Protein AF-A0A847ZAZ2-F1 (afdb_monomer)

Sequence (235 aa):
GANQRVRTLQDFYGLFSGELNKAKKGMRNVKREETPTDLVCEKCSSPMVIKWGKNGRFLCCSKYPDCKNTRNFTHDENGKVQHMETPTTEVKCNKCGKNMVVKEGRFGQFLACSGYPECKNTMNATVNENGDVVAQEAPHTDEVCELCGKPMAVKRGRYGQFLGCTGYPDCKNIKKLGKDGKVTQKAQEVLSDEVCDLCGKPMAVKRGRYGQFLGCTGYPECKNIKKIPRKKSDE

Foldseek 3Di:
DVVVVVVVVVVVCVVVVVVVVVCVVPPDPQQPDWAWAPDADPPPRATWTWGQDPVGIWIAGPPPPVDGDIAHWDADPVRHTDGDDFDFDPDADPPPRATWGWDQDPVGIKTAGPPPPVDGDIFRWDQDPVRDTDGDDFDWDPDADPPPRATWGWDADPVGIWTAGPPPPVDGDIFDADPVRDTDDDPPFAWDPDADPPPRATWTWDQDPVGTWTAGPPPPVGGDIGHDDPDPPDD

Structure (mmCIF, N/CA/C/O backbone):
data_AF-A0A847ZAZ2-F1
#
_entry.id   AF-A0A847ZAZ2-F1
#
loop_
_atom_site.group_PDB
_atom_site.id
_atom_site.type_symbol
_atom_site.label_atom_id
_atom_site.label_alt_id
_atom_site.label_comp_id
_atom_site.label_asym_id
_atom_site.label_entity_id
_atom_site.label_seq_id
_atom_site.pdbx_PDB_ins_code
_atom_site.Cartn_x
_atom_site.Cartn_y
_atom_site.Cartn_z
_atom_site.occupancy
_atom_site.B_iso_or_equiv
_atom_site.auth_seq_id
_atom_site.auth_comp_id
_atom_site.auth_asym_id
_atom_site.auth_atom_id
_atom_site.pdbx_PDB_model_num
ATOM 1 N N . GLY A 1 1 ? -21.171 31.461 -25.775 1.00 55.41 1 GLY A N 1
ATOM 2 C CA . GLY A 1 1 ? -21.851 30.790 -26.901 1.00 55.41 1 GLY A CA 1
ATOM 3 C C . GLY A 1 1 ? -21.136 29.500 -27.254 1.00 55.41 1 GLY A C 1
ATOM 4 O O . GLY A 1 1 ? -19.917 29.511 -27.371 1.00 55.41 1 GLY A O 1
ATOM 5 N N . ALA A 1 2 ? -21.866 28.391 -27.397 1.00 63.66 2 ALA A N 1
ATOM 6 C CA . ALA A 1 2 ? -21.294 27.062 -27.654 1.00 63.66 2 ALA A CA 1
ATOM 7 C C . ALA A 1 2 ? -20.522 26.963 -28.991 1.00 63.66 2 ALA A C 1
ATOM 9 O O . ALA A 1 2 ? -19.499 26.286 -29.053 1.00 63.66 2 ALA A O 1
ATOM 10 N N . ASN A 1 3 ? -20.938 27.712 -30.020 1.00 74.50 3 ASN A N 1
ATOM 11 C CA . ASN A 1 3 ? -20.324 27.688 -31.357 1.00 74.50 3 ASN A CA 1
ATOM 12 C C . ASN A 1 3 ? -18.885 28.220 -31.400 1.00 74.50 3 ASN A C 1
ATOM 14 O O . ASN A 1 3 ? -18.063 27.721 -32.164 1.00 74.50 3 ASN A O 1
ATOM 18 N N . GLN A 1 4 ? -18.544 29.188 -30.547 1.00 80.62 4 GLN A N 1
ATOM 19 C CA . GLN A 1 4 ? -17.191 29.748 -30.510 1.00 80.62 4 GLN A CA 1
ATOM 20 C C . GLN A 1 4 ? -16.170 28.730 -29.980 1.00 80.62 4 GLN A C 1
ATOM 22 O O . GLN A 1 4 ? -15.044 28.689 -30.457 1.00 80.62 4 GLN A O 1
ATOM 27 N N . ARG A 1 5 ? -16.584 27.852 -29.055 1.00 85.12 5 ARG A N 1
ATOM 28 C CA . ARG A 1 5 ? -15.743 26.782 -28.495 1.00 85.12 5 ARG A CA 1
ATOM 29 C C . ARG A 1 5 ? -15.456 25.665 -29.502 1.00 85.12 5 ARG A C 1
ATOM 31 O O . ARG A 1 5 ? -14.373 25.094 -29.488 1.00 85.12 5 ARG A O 1
ATOM 38 N N . VAL A 1 6 ? -16.428 25.320 -30.346 1.00 87.62 6 VAL A N 1
ATOM 39 C CA . VAL A 1 6 ? -16.249 24.268 -31.363 1.00 87.62 6 VAL A CA 1
ATOM 40 C C . VAL A 1 6 ? -15.259 24.729 -32.429 1.00 87.62 6 VAL A C 1
ATOM 42 O O . VAL A 1 6 ? -14.357 23.978 -32.795 1.00 87.62 6 VAL A O 1
ATOM 45 N N . ARG A 1 7 ? -15.376 25.992 -32.854 1.00 85.06 7 ARG A N 1
ATOM 46 C CA . ARG A 1 7 ? -14.478 26.596 -33.839 1.00 85.06 7 ARG A CA 1
ATOM 47 C C . ARG A 1 7 ? -13.033 26.668 -33.340 1.00 85.06 7 ARG A C 1
ATOM 49 O O . ARG A 1 7 ? -12.138 26.197 -34.026 1.00 85.06 7 ARG A O 1
ATOM 56 N N . THR A 1 8 ? -12.810 27.145 -32.112 1.00 88.75 8 THR A N 1
ATOM 57 C CA . THR A 1 8 ? -11.453 27.204 -31.539 1.00 88.75 8 THR A CA 1
ATOM 58 C C . THR A 1 8 ? -10.804 25.827 -31.396 1.00 88.75 8 THR A C 1
ATOM 60 O O . THR A 1 8 ? -9.600 25.695 -31.600 1.00 88.75 8 THR A O 1
ATOM 63 N N . LEU A 1 9 ? -11.583 24.785 -31.083 1.00 89.94 9 LEU A N 1
ATOM 64 C CA . LEU A 1 9 ? -11.078 23.412 -31.042 1.00 89.94 9 LEU A CA 1
ATOM 65 C C . LEU A 1 9 ? -10.715 22.886 -32.436 1.00 89.94 9 LEU A C 1
ATOM 67 O O . LEU A 1 9 ? -9.679 22.243 -32.566 1.00 89.94 9 LEU A O 1
ATOM 71 N N . GLN A 1 10 ? -11.522 23.155 -33.467 1.00 88.62 10 GLN A N 1
ATOM 72 C CA . GLN A 1 10 ? -11.203 22.753 -34.844 1.00 88.62 10 GLN A CA 1
ATOM 73 C C . GLN A 1 10 ? -9.927 23.426 -35.355 1.00 88.62 10 GLN A C 1
ATOM 75 O O . GLN A 1 10 ? -9.058 22.735 -35.890 1.00 88.62 10 GLN A O 1
ATOM 80 N N . ASP A 1 11 ? -9.779 24.729 -35.117 1.00 88.56 11 ASP A N 1
ATOM 81 C CA . ASP A 1 11 ? -8.595 25.492 -35.524 1.00 88.56 11 ASP A CA 1
ATOM 82 C C . ASP A 1 11 ? -7.329 24.967 -34.818 1.00 88.56 11 ASP A C 1
ATOM 84 O O . ASP A 1 11 ? -6.300 24.728 -35.456 1.00 88.56 11 ASP A O 1
ATOM 88 N N . PHE A 1 12 ? -7.421 24.683 -33.512 1.00 93.50 12 PHE A N 1
ATOM 89 C CA . PHE A 1 12 ? -6.331 24.072 -32.746 1.00 93.50 12 PHE A CA 1
ATOM 90 C C . PHE A 1 12 ? -5.968 22.673 -33.263 1.00 93.50 12 PHE A C 1
ATOM 92 O O . PHE A 1 12 ? -4.794 22.385 -33.494 1.00 93.50 12 PHE A O 1
ATOM 99 N N . TYR A 1 13 ? -6.957 21.794 -33.466 1.00 92.44 13 TYR A N 1
ATOM 100 C CA . TYR A 1 13 ? -6.712 20.420 -33.915 1.00 92.44 13 TYR A CA 1
ATOM 101 C C . TYR A 1 13 ? -6.167 20.350 -35.345 1.00 92.44 13 TYR A C 1
ATOM 103 O O . TYR A 1 13 ? -5.367 19.458 -35.634 1.00 92.44 13 TYR A O 1
ATOM 111 N N . GLY A 1 14 ? -6.547 21.282 -36.224 1.00 87.44 14 GLY A N 1
ATOM 112 C CA . GLY A 1 14 ? -5.993 21.382 -37.574 1.00 87.44 14 GLY A CA 1
ATOM 113 C C . GLY A 1 14 ? -4.472 21.537 -37.546 1.00 87.44 14 GLY A C 1
ATOM 114 O O . GLY A 1 14 ? -3.756 20.713 -38.119 1.00 87.44 14 GLY A O 1
ATOM 115 N N . LEU A 1 15 ? -3.975 22.520 -36.791 1.00 88.69 15 LEU A N 1
ATOM 116 C CA . LEU A 1 15 ? -2.538 22.769 -36.626 1.00 88.69 15 LEU A CA 1
ATOM 117 C C . LEU A 1 15 ? -1.845 21.642 -35.843 1.00 88.69 15 LEU A C 1
ATOM 119 O O . LEU A 1 15 ? -0.838 21.088 -36.291 1.00 88.69 15 LEU A O 1
ATOM 123 N N . PHE A 1 16 ? -2.432 21.240 -34.715 1.00 92.31 16 PHE A N 1
ATOM 124 C CA . PHE A 1 16 ? -1.870 20.225 -33.826 1.00 92.31 16 PHE A CA 1
ATOM 125 C C . PHE A 1 16 ? -1.739 18.852 -34.498 1.00 92.31 16 PHE A C 1
ATOM 127 O O . PHE A 1 16 ? -0.751 18.152 -34.291 1.00 92.31 16 PHE A O 1
ATOM 134 N N . SER A 1 17 ? -2.697 18.449 -35.340 1.00 90.06 17 SER A N 1
ATOM 135 C CA . SER A 1 17 ? -2.638 17.160 -36.043 1.00 90.06 17 SER A CA 1
ATOM 136 C C . SER A 1 17 ? -1.446 17.071 -37.003 1.00 90.06 17 SER A C 1
ATOM 138 O O . SER A 1 17 ? -0.797 16.023 -37.093 1.00 90.06 17 SER A O 1
ATOM 140 N N . GLY A 1 18 ? -1.111 18.179 -37.672 1.00 88.31 18 GLY A N 1
ATOM 141 C CA . GLY A 1 18 ? 0.058 18.286 -38.539 1.00 88.31 18 GLY A CA 1
ATOM 142 C C . GLY A 1 18 ? 1.362 18.133 -37.758 1.00 88.31 18 GLY A C 1
ATOM 143 O O . GLY A 1 18 ? 2.229 17.346 -38.145 1.00 88.31 18 GLY A O 1
ATOM 144 N N . GLU A 1 19 ? 1.482 18.825 -36.625 1.00 88.44 19 GLU A N 1
ATOM 145 C CA . GLU A 1 19 ? 2.632 18.707 -35.720 1.00 88.44 19 GLU A CA 1
ATOM 146 C C . GLU A 1 19 ? 2.757 17.303 -35.121 1.00 88.44 19 GLU A C 1
ATOM 148 O O . GLU A 1 19 ? 3.846 16.732 -35.105 1.00 88.44 19 GLU A O 1
ATOM 153 N N . LEU A 1 20 ? 1.642 16.692 -34.716 1.00 88.00 20 LEU A N 1
ATOM 154 C CA . LEU A 1 20 ? 1.604 15.339 -34.161 1.00 88.00 20 LEU A CA 1
ATOM 155 C C . LEU A 1 20 ? 2.075 14.301 -35.192 1.00 88.00 20 LEU A C 1
ATOM 157 O O . LEU A 1 20 ? 2.821 13.381 -34.856 1.00 88.00 20 LEU A O 1
ATOM 161 N N . ASN A 1 21 ? 1.708 14.460 -36.464 1.00 86.50 21 ASN A N 1
ATOM 162 C CA . ASN A 1 21 ? 2.179 13.587 -37.541 1.00 86.50 21 ASN A CA 1
ATOM 163 C C . ASN A 1 21 ? 3.677 13.759 -37.830 1.00 86.50 21 ASN A C 1
ATOM 165 O O . ASN A 1 21 ? 4.367 12.763 -38.061 1.00 86.50 21 ASN A O 1
ATOM 169 N N . LYS A 1 22 ? 4.197 14.993 -37.776 1.00 87.19 22 LYS A N 1
ATOM 170 C CA . LYS A 1 22 ? 5.644 15.256 -37.861 1.00 87.19 22 LYS A CA 1
ATOM 171 C C . LYS A 1 22 ? 6.382 14.620 -36.681 1.00 87.19 22 LYS A C 1
ATOM 173 O O . LYS A 1 22 ? 7.364 13.910 -36.886 1.00 87.19 22 LYS A O 1
ATOM 178 N N . ALA A 1 23 ? 5.856 14.784 -35.468 1.00 83.38 23 ALA A N 1
ATOM 179 C CA . ALA A 1 23 ? 6.394 14.192 -34.249 1.00 83.38 23 ALA A CA 1
ATOM 180 C C . ALA A 1 23 ? 6.418 12.656 -34.312 1.00 83.38 23 ALA A C 1
ATOM 182 O O . ALA A 1 23 ? 7.444 12.049 -34.023 1.00 83.38 23 ALA A O 1
ATOM 183 N N . LYS A 1 24 ? 5.336 12.014 -34.776 1.00 80.69 24 LYS A N 1
ATOM 184 C CA . LYS A 1 24 ? 5.265 10.551 -34.956 1.00 80.69 24 LYS A CA 1
ATOM 185 C C . LYS A 1 24 ? 6.351 9.994 -35.880 1.00 80.69 24 LYS A C 1
ATOM 187 O O . LYS A 1 24 ? 6.790 8.871 -35.659 1.00 80.69 24 LYS A O 1
ATOM 192 N N . LYS A 1 25 ? 6.738 10.740 -36.921 1.00 82.12 25 LYS A N 1
ATOM 193 C CA . LYS A 1 25 ? 7.727 10.301 -37.919 1.00 82.12 25 LYS A CA 1
ATOM 194 C C . LYS A 1 25 ? 9.167 10.646 -37.529 1.00 82.12 25 LYS A C 1
ATOM 196 O O . LYS A 1 25 ? 10.058 9.854 -37.804 1.00 82.12 25 LYS A O 1
ATOM 201 N N . GLY A 1 26 ? 9.392 11.816 -36.926 1.00 77.81 26 GLY A N 1
ATOM 202 C CA . GLY A 1 26 ? 10.734 12.355 -36.679 1.00 77.81 26 GLY A CA 1
ATOM 203 C C . GLY A 1 26 ? 11.244 12.244 -35.241 1.00 77.81 26 GLY A C 1
ATOM 204 O O . GLY A 1 26 ? 12.447 12.363 -35.023 1.00 77.81 26 GLY A O 1
ATOM 205 N N . MET A 1 27 ? 10.379 12.030 -34.241 1.00 73.44 27 MET A N 1
ATOM 206 C CA . MET A 1 27 ? 10.844 11.927 -32.855 1.00 73.44 27 MET A CA 1
ATOM 207 C C . MET A 1 27 ? 11.425 10.544 -32.569 1.00 73.44 27 MET A C 1
ATOM 209 O O . MET A 1 27 ? 10.755 9.517 -32.692 1.00 73.44 27 MET A O 1
ATOM 213 N N . ARG A 1 28 ? 12.678 10.540 -32.112 1.00 67.81 28 ARG A N 1
ATOM 214 C CA . ARG A 1 28 ? 13.377 9.362 -31.599 1.00 67.81 28 ARG A CA 1
ATOM 215 C C . ARG A 1 28 ? 12.576 8.752 -30.446 1.00 67.81 28 ARG A C 1
ATOM 217 O O . ARG A 1 28 ? 12.339 9.394 -29.423 1.00 67.81 28 ARG A O 1
ATOM 224 N N . ASN A 1 29 ? 12.131 7.508 -30.608 1.00 68.00 29 ASN A N 1
ATOM 225 C CA . ASN A 1 29 ? 11.309 6.834 -29.609 1.00 68.00 29 ASN A CA 1
ATOM 226 C C . ASN A 1 29 ? 12.193 6.227 -28.512 1.00 68.00 29 ASN A C 1
ATOM 228 O O . ASN A 1 29 ? 12.417 5.021 -28.479 1.00 68.00 29 ASN A O 1
ATOM 232 N N . VAL A 1 30 ? 12.667 7.077 -27.596 1.00 63.81 30 VAL A N 1
ATOM 233 C CA . VAL A 1 30 ? 13.555 6.711 -26.472 1.00 63.81 30 VAL A CA 1
ATOM 234 C C . VAL A 1 30 ? 13.007 5.536 -25.643 1.00 63.81 30 VAL A C 1
ATOM 236 O O . VAL A 1 30 ? 13.768 4.771 -25.063 1.00 63.81 30 VAL A O 1
ATOM 239 N N . LYS A 1 31 ? 11.681 5.325 -25.627 1.00 62.25 31 LYS A N 1
ATOM 240 C CA . LYS A 1 31 ? 11.044 4.200 -24.919 1.00 62.25 31 LYS A CA 1
ATOM 241 C C . LYS A 1 31 ? 11.303 2.829 -25.542 1.00 62.25 31 LYS A C 1
ATOM 243 O O . LYS A 1 31 ? 11.156 1.829 -24.847 1.00 62.25 31 LYS A O 1
ATOM 248 N N . ARG A 1 32 ? 11.627 2.774 -26.836 1.00 65.44 32 ARG A N 1
ATOM 249 C CA . ARG A 1 32 ? 11.922 1.529 -27.562 1.00 65.44 32 ARG A CA 1
ATOM 250 C C . ARG A 1 32 ? 13.420 1.214 -27.579 1.00 65.44 32 ARG A C 1
ATOM 252 O O . ARG A 1 32 ? 13.794 0.126 -27.993 1.00 65.44 32 ARG A O 1
ATOM 259 N N . GLU A 1 33 ? 14.265 2.137 -27.139 1.00 71.50 33 GLU A N 1
ATOM 260 C CA . GLU A 1 33 ? 15.703 1.899 -27.107 1.00 71.50 33 GLU A CA 1
ATOM 261 C C . GLU A 1 33 ? 16.056 0.968 -25.958 1.00 71.50 33 GLU A C 1
ATOM 263 O O . GLU A 1 33 ? 15.687 1.202 -24.805 1.00 71.50 33 GLU A O 1
ATOM 268 N N . GLU A 1 34 ? 16.757 -0.103 -26.309 1.00 75.06 34 GLU A N 1
ATOM 269 C CA . GLU A 1 34 ? 17.260 -1.097 -25.380 1.00 75.06 34 GLU A CA 1
ATOM 270 C C . GLU A 1 34 ? 18.775 -0.939 -25.342 1.00 75.06 34 GLU A C 1
ATOM 272 O O . GLU A 1 34 ? 19.455 -1.180 -26.338 1.00 75.06 34 GLU A O 1
ATOM 277 N N . THR A 1 35 ? 19.311 -0.483 -24.213 1.00 81.50 35 THR A N 1
ATOM 278 C CA . THR A 1 35 ? 20.764 -0.452 -24.022 1.00 81.50 35 THR A CA 1
ATOM 279 C C . THR A 1 35 ? 21.188 -1.810 -23.466 1.00 81.50 35 THR A C 1
ATOM 281 O O . THR A 1 35 ? 20.744 -2.155 -22.364 1.00 81.50 35 THR A O 1
ATOM 284 N N . PRO A 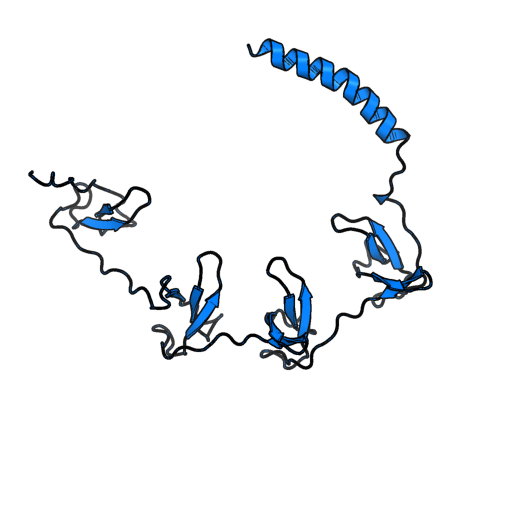1 36 ? 21.979 -2.612 -24.202 1.00 80.06 36 PRO A N 1
ATOM 285 C CA . PRO A 1 36 ? 22.457 -3.890 -23.697 1.00 80.06 36 PRO A CA 1
ATOM 286 C C . PRO A 1 36 ? 23.398 -3.665 -22.514 1.00 80.06 36 PRO A C 1
ATOM 288 O O . PRO A 1 36 ? 24.121 -2.671 -22.463 1.00 80.06 36 PRO A O 1
ATOM 291 N N . THR A 1 37 ? 23.363 -4.583 -21.555 1.00 84.56 37 THR A N 1
ATOM 292 C CA . THR A 1 37 ? 24.261 -4.577 -20.397 1.00 84.56 37 THR A CA 1
ATOM 293 C C . THR A 1 37 ? 24.958 -5.922 -20.280 1.00 84.56 37 THR A C 1
ATOM 295 O O . THR A 1 37 ? 24.442 -6.930 -20.763 1.00 84.56 37 THR A O 1
ATOM 298 N N . ASP A 1 38 ? 26.083 -5.944 -19.573 1.00 82.31 38 ASP A N 1
ATOM 299 C CA . ASP A 1 38 ? 26.850 -7.167 -19.308 1.00 82.31 38 ASP A CA 1
ATOM 300 C C . ASP A 1 38 ? 26.205 -8.055 -18.221 1.00 82.31 38 ASP A C 1
ATOM 302 O O . ASP A 1 38 ? 26.722 -9.119 -17.883 1.00 82.31 38 ASP A O 1
ATOM 306 N N . LEU A 1 39 ? 25.073 -7.629 -17.644 1.00 81.81 39 LEU A N 1
ATOM 307 C CA . LEU A 1 39 ? 24.386 -8.351 -16.576 1.00 81.81 39 LEU A CA 1
ATOM 308 C C . LEU A 1 39 ? 23.557 -9.512 -17.126 1.00 81.81 39 LEU A C 1
ATOM 310 O O . LEU A 1 39 ? 22.783 -9.367 -18.073 1.00 81.81 39 LEU A O 1
ATOM 314 N N . VAL A 1 40 ? 23.661 -10.663 -16.467 1.00 86.44 40 VAL A N 1
ATOM 315 C CA . VAL A 1 40 ? 22.945 -11.890 -16.823 1.00 86.44 40 VAL A CA 1
ATOM 316 C C . VAL A 1 40 ? 21.735 -12.088 -15.905 1.00 86.44 40 VAL A C 1
ATOM 318 O O . VAL A 1 40 ? 21.775 -11.822 -14.707 1.00 86.44 40 VAL A O 1
ATOM 321 N N . CYS A 1 41 ? 20.618 -12.551 -16.465 1.00 84.56 41 CYS A N 1
ATOM 322 C CA . CYS A 1 41 ? 19.379 -12.761 -15.726 1.00 84.56 41 CYS A CA 1
ATOM 323 C C . CYS A 1 41 ? 19.429 -14.027 -14.853 1.00 84.56 41 CYS A C 1
ATOM 325 O O . CYS A 1 41 ? 19.488 -15.129 -15.386 1.00 84.56 41 CYS A O 1
ATOM 327 N N . GLU A 1 42 ? 19.227 -13.904 -13.539 1.00 83.50 42 GLU A N 1
ATOM 328 C CA . GLU A 1 42 ? 19.225 -15.056 -12.609 1.00 83.50 42 GLU A CA 1
ATOM 329 C C . GLU A 1 42 ? 18.190 -16.155 -12.910 1.00 83.50 42 GLU A C 1
ATOM 331 O O . GLU A 1 42 ? 18.360 -17.291 -12.486 1.00 83.50 42 GLU A O 1
ATOM 336 N N . LYS A 1 43 ? 17.098 -15.846 -13.623 1.00 84.44 43 LYS A N 1
ATOM 337 C CA . LYS A 1 43 ? 16.021 -16.824 -13.880 1.00 84.44 43 LYS A CA 1
ATOM 338 C C . LYS A 1 43 ? 16.205 -17.651 -15.150 1.00 84.44 43 LYS A C 1
ATOM 340 O O . LYS A 1 43 ? 15.585 -18.698 -15.277 1.00 84.44 43 LYS A O 1
ATOM 345 N N . CYS A 1 44 ? 16.952 -17.145 -16.128 1.00 86.19 44 CYS A N 1
ATOM 346 C CA . CYS A 1 44 ? 17.017 -17.744 -17.470 1.00 86.19 44 CYS A CA 1
ATOM 347 C C . CYS A 1 44 ? 18.374 -17.576 -18.160 1.00 86.19 44 CYS A C 1
ATOM 349 O O . CYS A 1 44 ? 18.500 -17.897 -19.340 1.00 86.19 44 CYS A O 1
ATOM 351 N N . SER A 1 45 ? 19.351 -17.001 -17.460 1.00 86.00 45 SER A N 1
ATOM 352 C CA . SER A 1 45 ? 20.721 -16.766 -17.921 1.00 86.00 45 SER A CA 1
ATOM 353 C C . SER A 1 45 ? 20.854 -15.952 -19.213 1.00 86.00 45 SER A C 1
ATOM 355 O O . SER A 1 45 ? 21.916 -15.907 -19.821 1.00 86.00 45 SER A O 1
ATOM 357 N N . SER A 1 46 ? 19.785 -15.283 -19.645 1.00 86.06 46 SER A N 1
ATOM 358 C CA . SER A 1 46 ? 19.807 -14.394 -20.809 1.00 86.06 46 SER A CA 1
ATOM 359 C C . SER A 1 46 ? 20.345 -13.011 -20.417 1.00 86.06 46 SER A C 1
ATOM 361 O O . SER A 1 46 ? 20.136 -12.596 -19.270 1.00 86.06 46 SER A O 1
ATOM 363 N N . PRO A 1 47 ? 20.985 -12.267 -21.338 1.00 89.12 47 PRO A N 1
ATOM 364 C CA . PRO A 1 47 ? 21.503 -10.936 -21.044 1.00 89.12 47 PRO A CA 1
ATOM 365 C C . PRO A 1 47 ? 20.367 -9.981 -20.679 1.00 89.12 47 PRO A C 1
ATOM 367 O O . PRO A 1 47 ? 19.228 -10.119 -21.147 1.00 89.12 47 PRO A O 1
ATOM 370 N N . MET A 1 48 ? 20.665 -9.018 -19.819 1.00 89.19 48 MET A N 1
ATOM 371 C CA . MET A 1 48 ? 19.727 -7.993 -19.400 1.00 89.19 48 MET A CA 1
ATOM 372 C C . MET A 1 48 ? 19.951 -6.693 -20.180 1.00 89.19 48 MET A C 1
ATOM 374 O O . MET A 1 48 ? 21.055 -6.371 -20.615 1.00 89.19 48 MET A O 1
ATOM 378 N N . VAL A 1 49 ? 18.868 -5.949 -20.380 1.00 89.62 49 VAL A N 1
ATOM 379 C CA . VAL A 1 49 ? 18.817 -4.714 -21.165 1.00 89.62 49 VAL A CA 1
ATOM 380 C C . VAL A 1 49 ? 18.149 -3.610 -20.351 1.00 89.62 49 VAL A C 1
ATOM 382 O O . VAL A 1 49 ? 17.216 -3.869 -19.587 1.00 89.62 49 VAL A O 1
ATOM 385 N N . ILE A 1 50 ? 18.596 -2.368 -20.514 1.00 87.94 50 ILE A N 1
ATOM 386 C CA . ILE A 1 50 ? 17.972 -1.203 -19.882 1.00 87.94 50 ILE A CA 1
ATOM 387 C C . ILE A 1 50 ? 16.848 -0.686 -20.777 1.00 87.94 50 ILE A C 1
ATOM 389 O O . ILE A 1 50 ? 17.077 -0.369 -21.943 1.00 87.94 50 ILE A O 1
ATOM 393 N N . LYS A 1 51 ? 15.642 -0.563 -20.211 1.00 86.19 51 LYS A N 1
ATOM 394 C CA . LYS A 1 51 ? 14.451 0.002 -20.865 1.00 86.19 51 LYS A CA 1
ATOM 395 C C . LYS A 1 51 ? 13.909 1.195 -20.083 1.00 86.19 51 LYS A C 1
ATOM 397 O O . LYS A 1 51 ? 14.108 1.304 -18.874 1.00 86.19 51 LYS A O 1
ATOM 402 N N . TRP A 1 52 ? 13.172 2.075 -20.758 1.00 82.25 52 TRP A N 1
ATOM 403 C CA . TRP A 1 52 ? 12.499 3.218 -20.133 1.00 82.25 52 TRP A CA 1
ATOM 404 C C . TRP A 1 52 ? 11.044 2.898 -19.771 1.00 82.25 52 TRP A C 1
ATOM 406 O O . TRP A 1 52 ? 10.210 2.634 -20.637 1.00 82.25 52 TRP A O 1
ATOM 416 N N . GLY A 1 53 ? 10.725 2.963 -1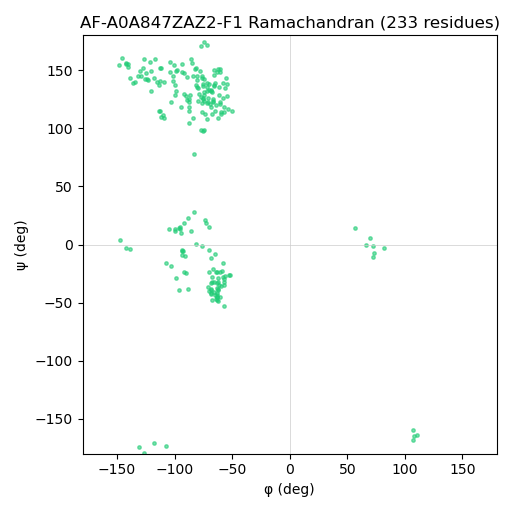8.479 1.00 80.50 53 GLY A N 1
ATOM 417 C CA . GLY A 1 53 ? 9.383 2.785 -17.927 1.00 80.50 53 GLY A CA 1
ATOM 418 C C . GLY A 1 53 ? 8.755 4.087 -17.425 1.00 80.50 53 GLY A C 1
ATOM 419 O O . GLY A 1 53 ? 9.306 5.175 -17.574 1.00 80.50 53 GLY A O 1
ATOM 420 N N . LYS A 1 54 ? 7.582 3.971 -16.785 1.00 79.62 54 LYS A N 1
ATOM 421 C CA . LYS A 1 54 ? 6.896 5.114 -16.145 1.00 79.62 54 LYS A CA 1
ATOM 422 C C . LYS A 1 54 ? 7.705 5.716 -14.992 1.00 79.62 54 LYS A C 1
ATOM 424 O O . LYS A 1 54 ? 7.648 6.920 -14.786 1.00 79.62 54 LYS A O 1
ATOM 429 N N . ASN A 1 55 ? 8.452 4.874 -14.279 1.00 76.94 55 ASN A N 1
ATOM 430 C CA . ASN A 1 55 ? 9.213 5.246 -13.086 1.00 76.94 55 ASN A CA 1
ATOM 431 C C . ASN A 1 55 ? 10.708 5.486 -13.386 1.00 76.94 55 ASN A C 1
ATOM 433 O O . ASN A 1 55 ? 11.505 5.524 -12.459 1.00 76.94 55 ASN A O 1
ATOM 437 N N . GLY A 1 56 ? 11.098 5.612 -14.662 1.00 81.75 56 GLY A N 1
ATOM 438 C CA . GLY A 1 56 ? 12.495 5.786 -15.080 1.00 81.75 56 GLY A CA 1
ATOM 439 C C . GLY A 1 56 ? 13.078 4.572 -15.808 1.00 81.75 56 GLY A C 1
ATOM 440 O O . GLY A 1 56 ? 12.340 3.715 -16.304 1.00 81.75 56 GLY A O 1
ATOM 441 N N . ARG A 1 57 ? 14.410 4.531 -15.921 1.00 84.56 57 ARG A N 1
ATOM 442 C CA . ARG A 1 57 ? 15.145 3.421 -16.545 1.00 84.56 57 ARG A CA 1
ATOM 443 C C . ARG A 1 57 ? 15.185 2.225 -15.595 1.00 84.56 57 ARG A C 1
ATOM 445 O O . ARG A 1 57 ? 15.411 2.400 -14.405 1.00 84.56 57 ARG A O 1
ATOM 452 N N . PHE A 1 58 ? 14.993 1.022 -16.119 1.00 87.50 58 PHE A N 1
ATOM 453 C CA . PHE A 1 58 ? 15.078 -0.215 -15.344 1.00 87.50 58 PHE A CA 1
ATOM 454 C C . PHE A 1 58 ? 15.718 -1.327 -16.170 1.00 87.50 58 PHE A C 1
ATOM 456 O O . PHE A 1 58 ? 15.688 -1.301 -17.401 1.00 87.50 58 PHE A O 1
ATOM 463 N N . LEU A 1 59 ? 16.283 -2.310 -15.479 1.00 88.69 59 LEU A N 1
ATOM 464 C CA . LEU A 1 59 ? 16.918 -3.474 -16.070 1.00 88.69 59 LEU A CA 1
ATOM 465 C C . LEU A 1 59 ? 15.858 -4.560 -16.317 1.00 88.69 59 LEU A C 1
ATOM 467 O O . LEU A 1 59 ? 15.098 -4.919 -15.416 1.00 88.69 59 LEU A O 1
ATOM 471 N N . CYS A 1 60 ? 15.791 -5.098 -17.528 1.00 88.06 60 CYS A N 1
ATOM 472 C CA . CYS A 1 60 ? 14.822 -6.105 -17.954 1.00 88.06 60 CYS A CA 1
ATOM 473 C C . CYS A 1 60 ? 15.536 -7.268 -18.645 1.00 88.06 60 CYS A C 1
ATOM 475 O O . CYS A 1 60 ? 16.571 -7.078 -19.273 1.00 88.06 60 CYS A O 1
ATOM 477 N N . CYS A 1 61 ? 14.999 -8.481 -18.551 1.00 90.19 61 CYS A N 1
ATOM 478 C CA . CYS A 1 61 ? 15.516 -9.593 -19.341 1.00 90.19 61 CYS A CA 1
ATOM 479 C C . CYS A 1 61 ? 15.280 -9.364 -20.848 1.00 90.19 61 CYS A C 1
ATOM 481 O O . CYS A 1 61 ? 14.183 -8.971 -21.247 1.00 90.19 61 CYS A O 1
ATOM 483 N N . SER A 1 62 ? 16.280 -9.664 -21.684 1.00 89.62 62 SER A N 1
ATOM 484 C CA . SER A 1 62 ? 16.151 -9.653 -23.154 1.00 89.62 62 SER A CA 1
ATOM 485 C C . SER A 1 62 ? 15.044 -10.582 -23.666 1.00 89.62 62 SER A C 1
ATOM 487 O O . SER A 1 62 ? 14.361 -10.252 -24.629 1.00 89.62 62 SER A O 1
ATOM 489 N N . LYS A 1 63 ? 14.796 -11.706 -22.981 1.00 87.88 63 LYS A N 1
ATOM 490 C CA . LYS A 1 63 ? 13.782 -12.710 -23.346 1.00 87.88 63 LYS A CA 1
ATOM 491 C C . LYS A 1 63 ? 12.360 -12.365 -22.870 1.00 87.88 63 LYS A C 1
ATOM 493 O O . LYS A 1 63 ? 11.557 -13.246 -22.577 1.00 87.88 63 LYS A O 1
ATOM 498 N N . TYR A 1 64 ? 12.030 -11.088 -22.717 1.00 82.69 64 TYR A N 1
ATOM 499 C CA . TYR A 1 64 ? 10.654 -10.657 -22.449 1.00 82.69 64 TYR A CA 1
ATOM 500 C C . TYR A 1 64 ? 9.802 -10.836 -23.725 1.00 82.69 64 TYR A C 1
ATOM 502 O O . TYR A 1 64 ? 10.245 -10.379 -24.778 1.00 82.69 64 TYR A O 1
ATOM 510 N N . PRO A 1 65 ? 8.594 -11.441 -23.688 1.00 83.69 65 PRO A N 1
ATOM 511 C CA . PRO A 1 65 ? 7.702 -11.633 -22.537 1.00 83.69 65 PRO A CA 1
ATOM 512 C C . PRO A 1 65 ? 7.855 -12.953 -21.758 1.00 83.69 65 PRO A C 1
ATOM 514 O O . PRO A 1 65 ? 7.219 -13.083 -20.707 1.00 83.69 65 PRO A O 1
ATOM 517 N N . ASP A 1 66 ? 8.683 -13.894 -22.222 1.00 87.44 66 ASP A N 1
ATOM 518 C CA . ASP A 1 66 ? 8.850 -15.221 -21.602 1.00 87.44 66 ASP A CA 1
ATOM 519 C C . ASP A 1 66 ? 9.467 -15.123 -20.200 1.00 87.44 66 ASP A C 1
ATOM 521 O O . ASP A 1 66 ? 9.031 -15.787 -19.260 1.00 87.44 66 ASP A O 1
ATOM 525 N N . CYS A 1 67 ? 10.455 -14.238 -20.027 1.00 85.50 67 CYS A N 1
ATOM 526 C CA . CYS A 1 67 ? 11.055 -13.933 -18.733 1.00 85.50 67 CYS A CA 1
ATOM 527 C C . CYS A 1 67 ? 10.668 -12.523 -18.260 1.00 85.50 67 CYS A C 1
ATOM 529 O O . CYS A 1 67 ? 11.155 -11.513 -18.765 1.00 85.50 67 CYS A O 1
ATOM 531 N N . LYS A 1 68 ? 9.819 -12.446 -17.226 1.00 84.88 68 LYS A N 1
ATOM 532 C CA . LYS A 1 68 ? 9.341 -11.183 -16.619 1.00 84.88 68 LYS A CA 1
ATOM 533 C C . LYS A 1 68 ? 10.242 -10.655 -15.494 1.00 84.88 68 LYS A C 1
ATOM 535 O O . LYS A 1 68 ? 9.771 -9.939 -14.615 1.00 84.88 68 LYS A O 1
ATOM 540 N N . ASN A 1 69 ? 11.514 -11.050 -15.464 1.00 85.81 69 ASN A N 1
ATOM 541 C CA . ASN A 1 69 ? 12.441 -10.572 -14.442 1.00 85.81 69 ASN A CA 1
ATOM 542 C C . ASN A 1 69 ? 12.852 -9.119 -14.723 1.00 85.81 69 ASN A C 1
ATOM 544 O O . ASN A 1 69 ? 13.302 -8.800 -15.827 1.00 85.81 69 ASN A O 1
ATOM 548 N N . THR A 1 70 ? 12.719 -8.255 -13.720 1.00 85.81 70 THR A N 1
ATOM 549 C CA . THR A 1 70 ? 13.066 -6.830 -13.799 1.00 85.81 70 THR A CA 1
ATOM 550 C C . THR A 1 70 ? 13.758 -6.388 -12.524 1.00 85.81 70 THR A C 1
ATOM 552 O O . THR A 1 70 ? 13.382 -6.842 -11.442 1.00 85.81 70 THR A O 1
ATOM 555 N N . ARG A 1 71 ? 14.738 -5.494 -12.644 1.00 80.25 71 ARG A N 1
ATOM 556 C CA . ARG A 1 71 ? 15.551 -5.009 -11.525 1.00 80.25 71 ARG A CA 1
ATOM 557 C C . ARG A 1 71 ? 15.836 -3.523 -11.653 1.00 80.25 71 ARG A C 1
ATOM 559 O O . ARG A 1 71 ? 15.837 -2.973 -12.754 1.00 80.25 71 ARG A O 1
ATOM 566 N N . ASN A 1 72 ? 16.095 -2.898 -10.515 1.00 82.31 72 ASN A N 1
ATOM 567 C CA . ASN A 1 72 ? 16.663 -1.558 -10.475 1.00 82.31 72 ASN A CA 1
ATOM 568 C C . ASN A 1 72 ? 18.189 -1.661 -10.582 1.00 82.31 72 ASN A C 1
ATOM 570 O O . ASN A 1 72 ? 18.766 -2.704 -10.271 1.00 82.31 72 ASN A O 1
ATOM 574 N N . PHE A 1 73 ? 18.826 -0.592 -11.043 1.00 81.50 73 PHE A N 1
ATOM 575 C CA . PHE A 1 73 ? 20.273 -0.532 -11.198 1.00 81.50 73 PHE A CA 1
ATOM 576 C C . PHE A 1 73 ? 20.793 0.855 -10.833 1.00 81.50 73 PHE A C 1
ATOM 578 O O . PHE A 1 73 ? 20.065 1.845 -10.935 1.00 81.50 73 PHE A O 1
ATOM 585 N N . THR A 1 74 ? 22.058 0.907 -10.442 1.00 75.19 74 THR A N 1
ATOM 586 C CA . THR A 1 74 ? 22.837 2.132 -10.249 1.00 75.19 74 THR A CA 1
ATOM 587 C C . THR A 1 74 ? 24.006 2.139 -11.236 1.00 75.19 74 THR A C 1
ATOM 589 O O . THR A 1 74 ? 24.352 1.100 -11.803 1.00 75.19 74 THR A O 1
ATOM 592 N N . HIS A 1 75 ? 24.571 3.317 -11.501 1.00 74.81 75 HIS A N 1
ATOM 593 C CA . HIS A 1 75 ? 25.821 3.428 -12.255 1.00 74.81 75 HIS A CA 1
ATOM 594 C C . HIS A 1 75 ? 26.956 3.612 -11.254 1.00 74.81 75 HIS A C 1
ATOM 596 O O . HIS A 1 75 ? 26.835 4.461 -10.370 1.00 74.81 75 HIS A O 1
ATOM 602 N N . ASP A 1 76 ? 28.034 2.851 -11.402 1.00 72.12 76 ASP A N 1
ATOM 603 C CA . ASP A 1 76 ? 29.264 3.107 -10.653 1.00 72.12 76 ASP A CA 1
ATOM 604 C C . ASP A 1 76 ? 30.008 4.326 -11.206 1.00 72.12 76 ASP A C 1
ATOM 606 O O . ASP A 1 76 ? 29.700 4.834 -12.287 1.00 72.12 76 ASP A O 1
ATOM 610 N N . GLU A 1 77 ? 31.082 4.712 -10.518 1.00 67.19 77 GLU A N 1
ATOM 611 C CA . GLU A 1 77 ? 32.050 5.734 -10.941 1.00 67.19 77 GLU A CA 1
ATOM 612 C C . GLU A 1 77 ? 32.614 5.491 -12.356 1.00 67.19 77 GLU A C 1
ATOM 614 O O . GLU A 1 77 ? 32.940 6.435 -13.069 1.00 67.19 77 GLU A O 1
ATOM 619 N N . ASN A 1 78 ? 32.642 4.233 -12.812 1.00 65.62 78 ASN A N 1
ATOM 620 C CA . ASN A 1 78 ? 33.090 3.840 -14.154 1.00 65.62 78 ASN A CA 1
ATOM 621 C C . ASN A 1 78 ? 31.949 3.717 -15.186 1.00 65.62 78 ASN A C 1
ATOM 623 O O . ASN A 1 78 ? 32.146 3.159 -16.265 1.00 65.62 78 ASN A O 1
ATOM 627 N N . GLY A 1 79 ? 30.730 4.158 -14.855 1.00 65.25 79 GLY A N 1
ATOM 628 C CA . GLY A 1 79 ? 29.560 4.086 -15.737 1.00 65.25 79 GLY A CA 1
ATOM 629 C C . GLY A 1 79 ? 29.021 2.671 -15.980 1.00 65.25 79 GLY A C 1
ATOM 630 O O . GLY A 1 79 ? 28.102 2.499 -16.783 1.00 65.25 79 GLY A O 1
ATOM 631 N N . LYS A 1 80 ? 29.562 1.654 -15.295 1.00 67.88 80 LYS A N 1
ATOM 632 C CA . LYS A 1 80 ? 29.057 0.279 -15.352 1.00 67.88 80 LYS A CA 1
ATOM 633 C C . LYS A 1 80 ? 27.788 0.136 -14.522 1.00 67.88 80 LYS A C 1
ATOM 635 O O . LYS A 1 80 ? 27.619 0.761 -13.479 1.00 67.88 80 LYS A O 1
ATOM 640 N N . VAL A 1 81 ? 26.882 -0.684 -15.039 1.00 67.69 81 VAL A N 1
ATOM 641 C CA . VAL A 1 81 ? 25.572 -0.954 -14.456 1.00 67.69 81 VAL A CA 1
ATOM 642 C C . VAL A 1 81 ? 25.744 -2.036 -13.398 1.00 67.69 81 VAL A C 1
ATOM 644 O O . VAL A 1 81 ? 25.970 -3.194 -13.748 1.00 67.69 81 VAL A O 1
ATOM 647 N N . GLN A 1 82 ? 25.622 -1.674 -12.123 1.00 67.00 82 GLN A N 1
ATOM 648 C CA . GLN A 1 82 ? 25.589 -2.639 -11.027 1.00 67.00 82 GLN A CA 1
ATOM 649 C C . GLN A 1 82 ? 24.163 -2.867 -10.534 1.00 67.00 82 GLN A C 1
ATOM 651 O O . GLN A 1 82 ? 23.306 -1.975 -10.525 1.00 67.00 82 GLN A O 1
ATOM 656 N N . HIS A 1 83 ? 23.905 -4.111 -10.138 1.00 62.81 83 HIS A N 1
ATOM 657 C CA . HIS A 1 83 ? 22.685 -4.462 -9.440 1.00 62.81 83 HIS A CA 1
ATOM 658 C C . HIS A 1 83 ? 22.723 -3.843 -8.043 1.00 62.81 83 HIS A C 1
ATOM 660 O O . HIS A 1 83 ? 23.611 -4.153 -7.255 1.00 62.81 83 HIS A O 1
ATOM 666 N N . MET A 1 84 ? 21.743 -2.998 -7.726 1.00 62.94 84 MET A N 1
ATOM 667 C CA . MET A 1 84 ? 21.592 -2.490 -6.368 1.00 62.94 84 MET A CA 1
ATOM 668 C C . MET A 1 84 ? 21.030 -3.620 -5.503 1.00 62.94 84 MET A C 1
ATOM 670 O O . MET A 1 84 ? 19.829 -3.902 -5.532 1.00 62.94 84 MET A O 1
ATOM 674 N N . GLU A 1 85 ? 21.901 -4.308 -4.769 1.00 59.09 85 GLU A N 1
ATOM 675 C CA . GLU A 1 85 ? 21.463 -5.254 -3.754 1.00 59.09 85 GLU A CA 1
ATOM 676 C C . GLU A 1 85 ? 20.745 -4.485 -2.653 1.00 59.09 85 GLU A C 1
ATOM 678 O O . GLU A 1 85 ? 21.305 -3.628 -1.974 1.00 59.09 85 GLU A O 1
ATOM 683 N N . THR A 1 86 ? 19.451 -4.754 -2.513 1.00 63.38 86 THR A N 1
ATOM 684 C CA . THR A 1 86 ? 18.678 -4.220 -1.397 1.00 63.38 86 THR A CA 1
ATOM 685 C C . THR A 1 86 ? 19.296 -4.727 -0.091 1.00 63.38 86 THR A C 1
ATOM 687 O O . THR A 1 86 ? 19.329 -5.948 0.094 1.00 63.38 86 THR A O 1
ATOM 690 N N . PRO A 1 87 ? 19.738 -3.844 0.821 1.00 65.44 87 PRO A N 1
ATOM 691 C CA . PRO A 1 87 ? 20.355 -4.274 2.064 1.00 65.44 87 PRO A CA 1
ATOM 692 C C . PRO A 1 87 ? 19.359 -5.114 2.869 1.00 65.44 87 PRO A C 1
ATOM 694 O O . PRO A 1 87 ? 18.234 -4.689 3.164 1.00 65.44 87 PRO A O 1
ATOM 697 N N . THR A 1 88 ? 19.758 -6.345 3.187 1.00 64.62 88 THR A N 1
ATOM 698 C CA . THR A 1 88 ? 19.057 -7.184 4.158 1.00 64.62 88 THR A CA 1
ATOM 699 C C . THR A 1 88 ? 19.409 -6.695 5.549 1.00 64.62 88 THR A C 1
ATOM 701 O O . THR A 1 88 ? 20.587 -6.601 5.883 1.00 64.62 88 THR A O 1
ATOM 704 N N . THR A 1 89 ? 18.402 -6.405 6.363 1.00 73.81 89 THR A N 1
ATOM 705 C CA . THR A 1 89 ? 18.613 -6.094 7.775 1.00 73.81 89 THR A CA 1
ATOM 706 C C . THR A 1 89 ? 18.649 -7.379 8.595 1.00 73.81 89 THR A C 1
ATOM 708 O O . THR A 1 89 ? 18.117 -8.418 8.195 1.00 73.81 89 THR A O 1
ATOM 711 N N . GLU A 1 90 ? 19.240 -7.302 9.785 1.00 75.69 90 GLU A N 1
ATOM 712 C CA . GLU A 1 90 ? 19.255 -8.399 10.765 1.00 75.69 90 GLU A CA 1
ATOM 713 C C . GLU A 1 90 ? 17.873 -8.661 11.395 1.00 75.69 90 GLU A C 1
ATOM 715 O O . GLU A 1 90 ? 17.681 -9.619 12.147 1.00 75.69 90 GLU A O 1
ATOM 720 N N . VAL A 1 91 ? 16.872 -7.833 11.070 1.00 81.31 91 VAL A N 1
ATOM 721 C CA . VAL A 1 91 ? 15.504 -7.983 11.565 1.00 81.31 91 VAL A CA 1
ATOM 722 C C . VAL A 1 91 ? 14.869 -9.237 10.966 1.00 81.31 91 VAL A C 1
ATOM 724 O O . VAL A 1 91 ? 14.670 -9.348 9.752 1.00 81.31 91 VAL A O 1
ATOM 727 N N . LYS A 1 92 ? 14.493 -10.179 11.833 1.00 85.75 92 LYS A N 1
ATOM 728 C CA . LYS A 1 92 ? 13.816 -11.421 11.445 1.00 85.75 92 LYS A CA 1
ATOM 729 C C . LYS A 1 92 ? 12.313 -11.216 11.295 1.00 85.75 92 LYS A C 1
ATOM 731 O O . LYS A 1 92 ? 11.665 -10.488 12.039 1.00 85.75 92 LYS A O 1
ATOM 736 N N . CYS A 1 93 ? 11.723 -11.914 10.334 1.00 85.06 93 CYS A N 1
ATOM 737 C CA . CYS A 1 93 ? 10.287 -11.885 10.110 1.00 85.06 93 CYS A CA 1
ATOM 738 C C . CYS A 1 93 ? 9.523 -12.696 11.173 1.00 85.06 93 CYS A C 1
ATOM 740 O O . CYS A 1 93 ? 9.677 -13.914 11.233 1.00 85.06 93 CYS A O 1
ATOM 742 N N . ASN A 1 94 ? 8.570 -12.073 11.876 1.00 81.88 94 ASN A N 1
ATOM 743 C CA . ASN A 1 94 ? 7.738 -12.731 12.905 1.00 81.88 94 ASN A CA 1
ATOM 744 C C . ASN A 1 94 ? 6.917 -13.944 12.421 1.00 81.88 94 ASN A C 1
ATOM 746 O O . ASN A 1 94 ? 6.408 -14.694 13.243 1.00 81.88 94 ASN A O 1
ATOM 750 N N . LYS A 1 95 ? 6.739 -14.138 11.105 1.00 83.00 95 LYS A N 1
ATOM 751 C CA . LYS A 1 95 ? 5.959 -15.265 10.556 1.00 83.00 95 LYS A CA 1
ATOM 752 C C . LYS A 1 95 ? 6.794 -16.448 10.076 1.00 83.00 95 LYS A C 1
ATOM 754 O O . LYS A 1 95 ? 6.282 -17.555 10.036 1.00 83.00 95 LYS A O 1
ATOM 759 N N . CYS A 1 96 ? 8.029 -16.215 9.637 1.00 86.19 96 CYS A N 1
ATOM 760 C CA . CYS A 1 96 ? 8.833 -17.253 8.975 1.00 86.19 96 CYS A CA 1
ATOM 761 C C . CYS A 1 96 ? 10.305 -17.274 9.399 1.00 86.19 96 CYS A C 1
ATOM 763 O O . CYS A 1 96 ? 11.056 -18.106 8.909 1.00 86.19 96 CYS A O 1
ATOM 765 N N . GLY A 1 97 ? 10.746 -16.337 10.242 1.00 83.44 97 GLY A N 1
ATOM 766 C CA . GLY A 1 97 ? 12.126 -16.247 10.719 1.00 83.44 97 GLY A CA 1
ATOM 767 C C . GLY A 1 97 ? 13.158 -15.761 9.693 1.00 83.44 97 GLY A C 1
ATOM 768 O O . GLY A 1 97 ? 14.272 -15.443 10.092 1.00 83.44 97 GLY A O 1
ATOM 769 N N . LYS A 1 98 ? 12.811 -15.656 8.399 1.00 86.94 98 LYS A N 1
ATOM 770 C CA . LYS A 1 98 ? 13.706 -15.126 7.352 1.00 86.94 98 LYS A CA 1
ATOM 771 C C . LYS A 1 98 ? 14.005 -13.636 7.579 1.00 86.94 98 LYS A C 1
ATOM 773 O O . LYS A 1 98 ? 13.138 -12.905 8.067 1.00 86.94 98 LYS A O 1
ATOM 778 N N . ASN A 1 99 ? 15.186 -13.183 7.158 1.00 88.25 99 ASN A N 1
ATOM 779 C CA . ASN A 1 99 ? 15.598 -11.777 7.249 1.00 88.25 99 ASN A CA 1
ATOM 780 C C . ASN A 1 99 ? 14.662 -10.859 6.454 1.00 88.25 99 ASN A C 1
ATOM 782 O O . ASN A 1 99 ? 14.050 -11.270 5.458 1.00 88.25 99 ASN A O 1
ATOM 786 N N . MET A 1 100 ? 14.544 -9.615 6.897 1.00 87.44 100 MET A N 1
ATOM 787 C CA . MET A 1 100 ? 13.737 -8.597 6.241 1.00 87.44 100 MET A CA 1
ATOM 788 C C . MET A 1 100 ? 14.607 -7.656 5.402 1.00 87.44 100 MET A C 1
ATOM 790 O O . MET A 1 100 ? 15.805 -7.510 5.606 1.00 87.44 100 MET A O 1
ATOM 794 N N . VAL A 1 101 ? 13.985 -7.059 4.393 1.00 87.75 101 VAL A N 1
ATOM 795 C CA . VAL A 1 101 ? 14.603 -6.174 3.407 1.00 87.75 101 VAL A CA 1
ATOM 796 C C . VAL A 1 101 ? 13.922 -4.820 3.490 1.00 87.75 101 VAL A C 1
ATOM 798 O O . VAL A 1 101 ? 12.689 -4.755 3.466 1.00 87.75 101 VAL A O 1
ATOM 801 N N . VAL A 1 102 ? 14.703 -3.743 3.550 1.00 86.38 102 VAL A N 1
ATOM 802 C CA . VAL A 1 102 ? 14.165 -2.379 3.530 1.00 86.38 102 VAL A CA 1
ATOM 803 C C . VAL A 1 102 ? 13.728 -2.037 2.111 1.00 86.38 102 VAL A C 1
ATOM 805 O O . VAL A 1 102 ? 14.493 -2.152 1.157 1.00 86.38 102 VAL A O 1
ATOM 808 N N . LYS A 1 103 ? 12.470 -1.629 1.961 1.00 83.12 103 LYS A N 1
ATOM 809 C CA . LYS A 1 103 ? 11.908 -1.140 0.703 1.00 83.12 103 LYS A CA 1
ATOM 810 C C . LYS A 1 103 ? 11.302 0.231 0.904 1.00 83.12 103 LYS A C 1
ATOM 812 O O . LYS A 1 103 ? 10.735 0.529 1.950 1.00 83.12 103 LYS A O 1
ATOM 817 N N . GLU A 1 104 ? 11.370 1.043 -0.138 1.00 80.94 104 GLU A N 1
ATOM 818 C CA . GLU A 1 104 ? 10.738 2.354 -0.159 1.00 80.94 104 GLU A CA 1
ATOM 819 C C . GLU A 1 104 ? 9.328 2.254 -0.737 1.00 80.94 104 GLU A C 1
ATOM 821 O O . GLU A 1 104 ? 9.094 1.664 -1.795 1.00 80.94 104 GLU A O 1
ATOM 826 N N . GLY A 1 105 ? 8.360 2.811 -0.014 1.00 79.88 105 GLY A N 1
ATOM 827 C CA . GLY A 1 105 ? 6.977 2.925 -0.450 1.00 79.88 105 GLY A CA 1
ATOM 828 C C . GLY A 1 105 ? 6.474 4.362 -0.362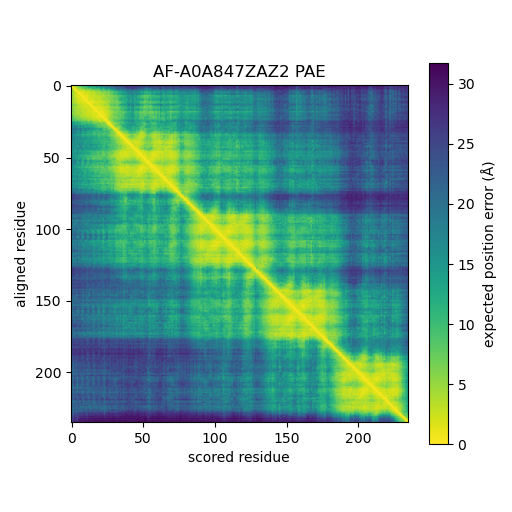 1.00 79.88 105 GLY A C 1
ATOM 829 O O . GLY A 1 105 ? 7.163 5.272 0.086 1.00 79.88 105 GLY A O 1
ATOM 830 N N . ARG A 1 106 ? 5.205 4.567 -0.732 1.00 77.00 106 ARG A N 1
ATOM 831 C CA . ARG A 1 106 ? 4.542 5.884 -0.650 1.00 77.00 106 ARG A CA 1
ATOM 832 C C . ARG A 1 106 ? 4.547 6.483 0.763 1.00 77.00 106 ARG A C 1
ATOM 834 O O . ARG A 1 106 ? 4.478 7.697 0.910 1.00 77.00 106 ARG A O 1
ATOM 841 N N . PHE A 1 107 ? 4.545 5.631 1.784 1.00 74.75 107 PHE A N 1
ATOM 842 C CA . PHE A 1 107 ? 4.440 6.027 3.188 1.00 74.75 107 PHE A CA 1
ATOM 843 C C . PHE A 1 107 ? 5.798 6.049 3.907 1.00 74.75 107 PHE A C 1
ATOM 845 O O . PHE A 1 107 ? 5.819 6.153 5.129 1.00 74.75 107 PHE A O 1
ATOM 852 N N . GLY A 1 108 ? 6.904 5.948 3.163 1.00 79.12 108 GLY A N 1
ATOM 853 C CA . GLY A 1 108 ? 8.260 5.848 3.699 1.00 79.12 108 GLY A CA 1
ATOM 854 C C . GLY A 1 108 ? 8.856 4.449 3.548 1.00 79.12 108 GLY A C 1
ATOM 855 O O . GLY A 1 108 ? 8.326 3.598 2.823 1.00 79.12 108 GLY A O 1
ATOM 856 N N . GLN A 1 109 ? 9.982 4.235 4.223 1.00 83.19 109 GLN A N 1
ATOM 857 C CA . GLN A 1 109 ? 10.680 2.954 4.267 1.00 83.19 109 GLN A CA 1
ATOM 858 C C . GLN A 1 109 ? 9.904 1.934 5.113 1.00 83.19 109 GLN A C 1
ATOM 860 O O . GLN A 1 109 ? 9.346 2.252 6.163 1.00 83.19 109 GLN A O 1
ATOM 865 N N . PHE A 1 110 ? 9.847 0.691 4.643 1.00 86.69 110 PHE A N 1
ATOM 866 C CA . PHE A 1 110 ? 9.209 -0.423 5.335 1.00 86.69 110 PHE A C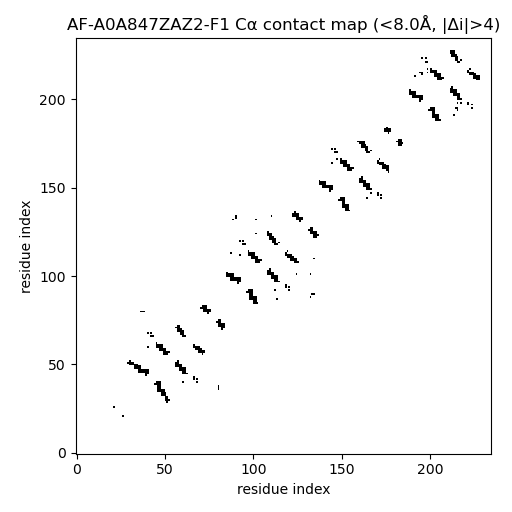A 1
ATOM 867 C C . PHE A 1 110 ? 10.036 -1.697 5.170 1.00 86.69 110 PHE A C 1
ATOM 869 O O . PHE A 1 110 ? 10.744 -1.880 4.182 1.00 86.69 110 PHE A O 1
ATOM 876 N N . LEU A 1 111 ? 9.922 -2.603 6.133 1.00 88.12 111 LEU A N 1
ATOM 877 C CA . LEU A 1 111 ? 10.576 -3.903 6.108 1.00 88.12 111 LEU A CA 1
ATOM 878 C C . LEU A 1 111 ? 9.659 -4.919 5.424 1.00 88.12 111 LEU A C 1
ATOM 880 O O . LEU A 1 111 ? 8.522 -5.138 5.845 1.00 88.12 111 LEU A O 1
ATOM 884 N N . ALA A 1 112 ? 10.149 -5.577 4.380 1.00 87.88 112 ALA A N 1
ATOM 885 C CA . ALA A 1 112 ? 9.471 -6.664 3.681 1.00 87.88 112 ALA A CA 1
ATOM 886 C C . ALA A 1 112 ? 10.222 -7.979 3.893 1.00 87.88 112 ALA A C 1
ATOM 888 O O . ALA A 1 112 ? 11.446 -8.004 3.862 1.00 87.88 112 ALA A O 1
ATOM 889 N N . CYS A 1 113 ? 9.518 -9.093 4.083 1.00 88.94 113 CYS A N 1
ATOM 890 C CA . CYS A 1 113 ? 10.187 -10.390 4.195 1.00 88.94 113 CYS A CA 1
ATOM 891 C C . CYS A 1 113 ? 10.968 -10.747 2.911 1.00 88.94 113 CYS A C 1
ATOM 893 O O . CYS A 1 113 ? 10.431 -10.610 1.808 1.00 88.94 113 CYS A O 1
ATOM 895 N N . SER A 1 114 ? 12.203 -11.250 3.050 1.00 87.31 114 SER A N 1
ATOM 896 C CA . SER A 1 114 ? 13.012 -11.754 1.925 1.00 87.31 114 SER A CA 1
ATOM 897 C C . SER A 1 114 ? 12.373 -12.956 1.222 1.00 87.31 114 SER A C 1
ATOM 899 O O . SER A 1 114 ? 12.521 -13.122 0.017 1.00 87.31 114 SER A O 1
ATOM 901 N N . GLY A 1 115 ? 11.581 -13.752 1.948 1.00 83.50 115 GLY A N 1
ATOM 902 C CA . GLY A 1 115 ? 10.850 -14.910 1.426 1.00 83.50 115 GLY A CA 1
ATOM 903 C C . GLY A 1 115 ? 9.629 -14.580 0.563 1.00 83.50 115 GLY A C 1
ATOM 904 O O . GLY A 1 115 ? 8.729 -15.408 0.460 1.00 83.50 115 GLY A O 1
ATOM 905 N N . TYR A 1 116 ? 9.528 -13.383 -0.012 1.00 81.75 116 TYR A N 1
ATOM 906 C CA . TYR A 1 116 ? 8.476 -13.064 -0.975 1.00 81.75 116 TYR A CA 1
ATOM 907 C C . TYR A 1 116 ? 8.705 -13.868 -2.271 1.00 81.75 116 TYR A C 1
ATOM 909 O O . TYR A 1 116 ? 9.821 -13.845 -2.787 1.00 81.75 116 TYR A O 1
ATOM 917 N N . PRO A 1 117 ? 7.696 -14.549 -2.851 1.00 80.56 117 PRO A N 1
ATOM 918 C CA . PRO A 1 117 ? 6.252 -14.373 -2.655 1.00 80.56 117 PRO A CA 1
ATOM 919 C C . PRO A 1 117 ? 5.589 -15.274 -1.597 1.00 80.56 117 PRO A C 1
ATOM 921 O O . PRO A 1 117 ? 4.401 -15.080 -1.329 1.00 80.56 117 PRO A O 1
ATOM 924 N N . GLU A 1 118 ? 6.315 -16.226 -1.003 1.00 85.19 118 GLU A N 1
ATOM 925 C CA . GLU A 1 118 ? 5.787 -17.188 -0.019 1.00 85.19 118 GLU A CA 1
ATOM 926 C C . GLU A 1 118 ? 5.321 -16.491 1.267 1.00 85.19 118 GLU A C 1
ATOM 928 O O . GLU A 1 118 ? 4.231 -16.751 1.774 1.00 85.19 118 GLU A O 1
ATOM 933 N N . CYS A 1 119 ? 6.115 -15.541 1.770 1.00 84.25 119 CYS A N 1
ATOM 934 C CA . CYS A 1 119 ? 5.787 -14.737 2.942 1.00 84.25 119 CYS A CA 1
ATOM 935 C C . CYS A 1 119 ? 5.546 -13.275 2.547 1.00 84.25 119 CYS A C 1
ATOM 937 O O . CYS A 1 119 ? 6.468 -12.535 2.210 1.00 84.25 119 CYS A O 1
ATOM 939 N N . LYS A 1 120 ? 4.286 -12.829 2.630 1.00 84.44 120 LYS A N 1
ATOM 940 C CA . LYS A 1 120 ? 3.867 -11.442 2.333 1.00 84.44 120 LYS A CA 1
ATOM 941 C C . LYS A 1 120 ? 3.872 -10.527 3.563 1.00 84.44 120 LYS A C 1
ATOM 943 O O . LYS A 1 120 ? 3.188 -9.508 3.573 1.00 84.44 120 LYS A O 1
ATOM 948 N N . ASN A 1 121 ? 4.573 -10.915 4.629 1.00 85.12 121 ASN A N 1
ATOM 949 C CA . ASN A 1 121 ? 4.614 -10.120 5.850 1.00 85.12 121 ASN A CA 1
ATOM 950 C C . ASN A 1 121 ? 5.444 -8.845 5.649 1.00 85.12 121 ASN A C 1
ATOM 952 O O . ASN A 1 121 ? 6.553 -8.901 5.113 1.00 85.12 121 ASN A O 1
ATOM 956 N N . THR A 1 122 ? 4.917 -7.722 6.131 1.00 84.69 122 THR A N 1
ATOM 957 C CA . THR A 1 122 ? 5.568 -6.409 6.093 1.00 84.69 122 THR A CA 1
ATOM 958 C C . THR A 1 122 ? 5.487 -5.747 7.460 1.00 84.69 122 THR A C 1
ATOM 960 O O . THR A 1 122 ? 4.472 -5.883 8.145 1.00 84.69 122 THR A O 1
ATOM 963 N N . MET A 1 123 ? 6.522 -5.004 7.832 1.00 79.81 123 MET A N 1
ATOM 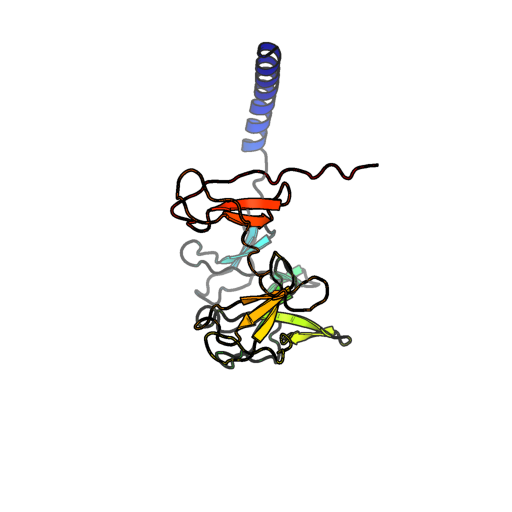964 C CA . MET A 1 123 ? 6.587 -4.225 9.066 1.00 79.81 123 MET A CA 1
ATOM 965 C C . MET A 1 123 ? 6.967 -2.782 8.758 1.00 79.81 123 MET A C 1
ATOM 967 O O . MET A 1 123 ? 7.636 -2.505 7.764 1.00 79.81 123 MET A O 1
ATOM 971 N N . ASN A 1 124 ? 6.528 -1.863 9.610 1.00 81.56 124 ASN A N 1
ATOM 972 C CA . ASN A 1 124 ? 6.932 -0.467 9.505 1.00 81.56 124 ASN A CA 1
ATOM 973 C C . ASN A 1 124 ? 8.371 -0.327 9.999 1.00 81.56 124 ASN A C 1
ATOM 975 O O . ASN A 1 124 ? 8.756 -0.991 10.962 1.00 81.56 124 ASN A O 1
ATOM 979 N N . ALA A 1 125 ? 9.141 0.531 9.342 1.00 82.69 125 ALA A N 1
ATOM 980 C CA . ALA A 1 125 ? 10.528 0.771 9.689 1.00 82.69 125 ALA A CA 1
ATOM 981 C C . ALA A 1 125 ? 10.705 2.213 10.174 1.00 82.69 125 ALA A C 1
ATOM 983 O O . ALA A 1 125 ? 10.097 3.131 9.621 1.00 82.69 125 ALA A O 1
ATOM 984 N N . THR A 1 126 ? 11.523 2.405 11.203 1.00 77.06 126 THR A N 1
ATOM 985 C CA . THR A 1 126 ? 11.955 3.721 11.688 1.00 77.06 126 THR A CA 1
ATOM 986 C C . THR A 1 126 ? 13.472 3.785 11.683 1.00 77.06 126 THR A C 1
ATOM 988 O O . THR A 1 126 ? 14.133 2.792 11.977 1.00 77.06 126 THR A O 1
ATOM 991 N N . VAL A 1 127 ? 14.014 4.949 11.334 1.00 75.44 127 VAL A N 1
ATOM 992 C CA . VAL A 1 127 ? 15.455 5.210 11.369 1.00 75.44 127 VAL A CA 1
ATOM 993 C C . VAL A 1 127 ? 15.804 5.702 12.772 1.00 75.44 127 VAL A C 1
ATOM 995 O O . VAL A 1 127 ? 15.206 6.674 13.236 1.00 75.44 127 VAL A O 1
ATOM 998 N N . ASN A 1 128 ? 16.715 5.013 13.456 1.00 75.44 128 ASN A N 1
ATOM 999 C CA . ASN A 1 128 ? 17.246 5.456 14.745 1.00 75.44 128 ASN A CA 1
ATOM 1000 C C . ASN A 1 128 ? 18.285 6.574 14.560 1.00 75.44 128 ASN A C 1
ATOM 1002 O O . ASN A 1 128 ? 18.736 6.838 13.449 1.00 75.44 128 ASN A O 1
ATOM 1006 N N . GLU A 1 129 ? 18.712 7.201 15.659 1.00 73.31 129 GLU A N 1
ATOM 1007 C CA . GLU A 1 129 ? 19.732 8.268 15.657 1.00 73.31 129 GLU A CA 1
ATOM 1008 C C . GLU A 1 129 ? 21.064 7.832 15.015 1.00 73.31 129 GLU A C 1
ATOM 1010 O O . GLU A 1 129 ? 21.749 8.647 14.405 1.00 73.31 129 GLU A O 1
ATOM 1015 N N . ASN A 1 130 ? 21.377 6.533 15.056 1.00 71.12 130 ASN A N 1
ATOM 1016 C CA . ASN A 1 130 ? 22.569 5.941 14.440 1.00 71.12 130 ASN A CA 1
ATOM 1017 C C . ASN A 1 130 ? 22.423 5.665 12.928 1.00 71.12 130 ASN A C 1
ATOM 1019 O O . ASN A 1 130 ? 23.341 5.137 12.312 1.00 71.12 130 ASN A O 1
ATOM 1023 N N . GLY A 1 131 ? 21.275 5.985 12.320 1.00 68.25 131 GLY A N 1
ATOM 1024 C CA . GLY A 1 131 ? 20.985 5.693 10.911 1.00 68.25 131 GLY A CA 1
ATOM 1025 C C . GLY A 1 131 ? 20.498 4.263 10.639 1.00 68.25 131 GLY A C 1
ATOM 1026 O O . GLY A 1 131 ? 20.125 3.952 9.508 1.00 68.25 131 GLY A O 1
ATOM 1027 N N . ASP A 1 132 ? 20.435 3.407 11.661 1.00 69.56 132 ASP A N 1
ATOM 1028 C CA . ASP A 1 132 ? 19.969 2.027 11.526 1.00 69.56 132 ASP A CA 1
ATOM 1029 C C . ASP A 1 132 ? 18.443 1.940 11.388 1.00 69.56 132 ASP A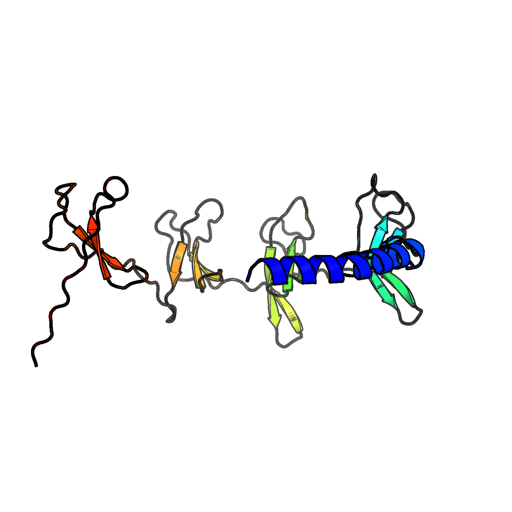 C 1
ATOM 1031 O O . ASP A 1 132 ? 17.683 2.580 12.123 1.00 69.56 132 ASP A O 1
ATOM 1035 N N . VAL A 1 133 ? 17.988 1.103 10.453 1.00 69.38 133 VAL A N 1
ATOM 1036 C CA . VAL A 1 133 ? 16.566 0.863 10.182 1.00 69.38 133 VAL A CA 1
ATOM 1037 C C . VAL A 1 133 ? 16.045 -0.246 11.094 1.00 69.38 133 VAL A C 1
ATOM 1039 O O . VAL A 1 133 ? 16.280 -1.432 10.853 1.00 69.38 133 VAL A O 1
ATOM 1042 N N . VAL A 1 134 ? 15.288 0.134 12.122 1.00 71.94 134 VAL A N 1
ATOM 1043 C CA . VAL A 1 134 ? 14.710 -0.792 13.105 1.00 71.94 134 VAL A CA 1
ATOM 1044 C C . VAL A 1 134 ? 13.215 -0.987 12.851 1.00 71.94 134 VAL A C 1
ATOM 1046 O O . VAL A 1 134 ? 12.521 -0.096 12.352 1.00 71.94 134 VAL A O 1
ATOM 1049 N N . ALA A 1 135 ? 12.702 -2.182 13.159 1.00 68.75 135 ALA A N 1
ATOM 1050 C CA . ALA A 1 135 ? 11.269 -2.442 13.110 1.00 68.75 135 ALA A CA 1
ATOM 1051 C C . ALA A 1 135 ? 10.557 -1.629 14.193 1.00 68.75 135 ALA A C 1
ATOM 1053 O O . ALA A 1 135 ? 10.834 -1.779 15.381 1.00 68.75 135 ALA A O 1
ATOM 1054 N N . GLN A 1 136 ? 9.603 -0.797 13.782 1.00 69.75 136 GLN A N 1
ATOM 1055 C CA . GLN A 1 136 ? 8.749 -0.103 14.731 1.00 69.75 136 GLN A CA 1
ATOM 1056 C C . GLN A 1 136 ? 7.696 -1.085 15.243 1.00 69.75 136 GLN A C 1
ATOM 1058 O O . GLN A 1 136 ? 6.680 -1.332 14.581 1.00 69.75 136 GLN A O 1
ATOM 1063 N N . GLU A 1 137 ? 7.934 -1.648 16.422 1.00 65.50 137 GLU A N 1
ATOM 1064 C CA . GLU A 1 137 ? 6.903 -2.391 17.131 1.00 65.50 137 GLU A CA 1
ATOM 1065 C C . GLU A 1 137 ? 5.800 -1.418 17.549 1.00 65.50 137 GLU A C 1
ATOM 1067 O O . GLU A 1 137 ? 6.037 -0.364 18.143 1.00 65.50 137 GLU A O 1
ATOM 1072 N N . ALA A 1 138 ? 4.566 -1.733 17.157 1.00 66.81 138 ALA A N 1
ATOM 1073 C CA . ALA A 1 138 ? 3.420 -0.956 17.592 1.00 66.81 138 ALA A CA 1
ATOM 1074 C C . ALA A 1 138 ? 3.269 -1.156 19.105 1.00 66.81 138 ALA A C 1
ATOM 1076 O O . ALA A 1 138 ? 3.124 -2.309 19.518 1.00 66.81 138 ALA A O 1
ATOM 1077 N N . PRO A 1 139 ? 3.261 -0.086 19.921 1.00 69.75 139 PRO A N 1
ATOM 1078 C CA . PRO A 1 139 ? 3.110 -0.235 21.357 1.00 69.75 139 PRO A CA 1
ATOM 1079 C C . PRO A 1 139 ? 1.802 -0.972 21.651 1.00 69.75 139 PRO A C 1
ATOM 1081 O O . PRO A 1 139 ? 0.723 -0.610 21.151 1.00 69.75 139 PRO A O 1
ATOM 1084 N N . HIS A 1 140 ? 1.926 -2.053 22.417 1.00 71.81 140 HIS A N 1
ATOM 1085 C CA . HIS A 1 140 ? 0.792 -2.751 22.993 1.00 71.81 140 HIS A CA 1
ATOM 1086 C C . HIS A 1 140 ? 0.185 -1.862 24.071 1.00 71.81 140 HIS A C 1
ATOM 1088 O O . HIS A 1 140 ? 0.901 -1.218 24.833 1.00 71.81 140 HIS A O 1
ATOM 1094 N N . THR A 1 141 ? -1.138 -1.800 24.108 1.00 76.00 141 THR A N 1
ATOM 1095 C CA . THR A 1 141 ? -1.862 -1.137 25.192 1.00 76.00 141 THR A CA 1
ATOM 1096 C C . THR A 1 141 ? -2.445 -2.175 26.125 1.00 76.00 141 THR A C 1
ATOM 1098 O O . THR A 1 141 ? -2.776 -3.274 25.678 1.00 76.00 141 THR A O 1
ATOM 1101 N N . ASP A 1 142 ? -2.708 -1.773 27.363 1.00 76.81 142 ASP A N 1
ATOM 1102 C CA . ASP A 1 142 ? -3.398 -2.601 28.359 1.00 76.81 142 ASP A CA 1
ATOM 1103 C C . ASP A 1 142 ? -4.855 -2.924 27.973 1.00 76.81 142 ASP A C 1
ATOM 1105 O O . ASP A 1 142 ? -5.517 -3.741 28.612 1.00 76.81 142 ASP A O 1
ATOM 1109 N N . GLU A 1 143 ? -5.383 -2.310 26.907 1.00 80.06 143 GLU A N 1
ATOM 1110 C CA . GLU A 1 143 ? -6.713 -2.627 26.405 1.00 80.06 143 GLU A CA 1
ATOM 1111 C C . GLU A 1 143 ? -6.772 -3.999 25.733 1.00 80.06 143 GLU A C 1
ATOM 1113 O O . GLU A 1 143 ? -6.114 -4.284 24.727 1.00 80.06 143 GLU A O 1
ATOM 1118 N N . VAL A 1 144 ? -7.663 -4.831 26.263 1.00 86.50 144 VAL A N 1
ATOM 1119 C CA . VAL A 1 144 ? -7.947 -6.167 25.755 1.00 86.50 144 VAL A CA 1
ATOM 1120 C C . VAL A 1 144 ? -9.061 -6.122 24.704 1.00 86.50 144 VAL A C 1
ATOM 1122 O O . VAL A 1 144 ? -10.017 -5.344 24.776 1.00 86.50 144 VAL A O 1
ATOM 1125 N N . CYS A 1 145 ? -8.940 -6.972 23.686 1.00 85.88 145 CYS A N 1
ATOM 1126 C CA . CYS A 1 145 ? -9.948 -7.122 22.652 1.00 85.88 145 CYS A CA 1
ATOM 1127 C C . CYS A 1 145 ? -11.201 -7.837 23.180 1.00 85.88 145 CYS A C 1
ATOM 1129 O O . CYS A 1 145 ? -11.140 -9.009 23.541 1.00 85.88 145 CYS A O 1
ATOM 1131 N N . GLU A 1 146 ? -12.358 -7.182 23.082 1.00 86.12 146 GLU A N 1
ATOM 1132 C CA . GLU A 1 146 ? -13.660 -7.707 23.539 1.00 86.12 146 GLU A CA 1
ATOM 1133 C C . GLU A 1 146 ? -14.106 -9.008 22.847 1.00 86.12 146 GLU A C 1
ATOM 1135 O O . GLU A 1 146 ? -14.896 -9.754 23.408 1.00 86.12 146 GLU A O 1
ATOM 1140 N N . LEU A 1 147 ? -13.604 -9.302 21.640 1.00 85.25 147 LEU A N 1
ATOM 1141 C CA . LEU A 1 147 ? -14.015 -10.493 20.883 1.00 85.25 147 LEU A CA 1
ATOM 1142 C C . LEU A 1 147 ? -13.136 -11.722 21.128 1.00 85.25 147 LEU A C 1
ATOM 1144 O O . LEU A 1 147 ? -13.568 -12.833 20.851 1.00 85.25 147 LEU A O 1
ATOM 1148 N N . CYS A 1 148 ? -11.884 -11.546 21.557 1.00 88.00 148 CYS A N 1
ATOM 1149 C CA . CYS A 1 148 ? -10.928 -12.660 21.605 1.00 88.00 148 CYS A CA 1
ATOM 1150 C C . CYS A 1 148 ? -9.982 -12.652 22.808 1.00 88.00 148 CYS A C 1
ATOM 1152 O O . CYS A 1 148 ? -9.145 -13.542 22.908 1.00 88.00 148 CYS A O 1
ATOM 1154 N N . GLY A 1 149 ? -10.039 -11.643 23.680 1.00 84.19 149 GLY A N 1
ATOM 1155 C CA . GLY A 1 149 ? -9.187 -11.575 24.869 1.00 84.19 149 GLY A CA 1
ATOM 1156 C C . GLY A 1 149 ? -7.707 -11.265 24.602 1.00 84.19 149 GLY A C 1
ATOM 1157 O O . GLY A 1 149 ? -6.933 -11.152 25.544 1.00 84.19 149 GLY A O 1
ATOM 1158 N N . LYS A 1 150 ? -7.282 -11.105 23.341 1.00 87.06 150 LYS A N 1
ATOM 1159 C CA . LYS A 1 150 ? -5.898 -10.730 23.002 1.00 87.06 150 LYS A CA 1
ATOM 1160 C C . LYS A 1 150 ? -5.665 -9.225 23.209 1.00 87.06 150 LYS A C 1
ATOM 1162 O O . LYS A 1 150 ? -6.596 -8.446 22.974 1.00 87.06 150 LYS A O 1
ATOM 1167 N N . PRO A 1 151 ? -4.442 -8.788 23.565 1.00 87.62 151 PRO A N 1
ATOM 1168 C CA . PRO A 1 151 ? -4.127 -7.369 23.723 1.00 87.62 151 PRO A CA 1
ATOM 1169 C C . PRO A 1 151 ? -4.300 -6.612 22.402 1.00 87.62 151 PRO A C 1
ATOM 1171 O O . PRO A 1 151 ? -4.152 -7.177 21.308 1.00 87.62 151 PRO A O 1
ATOM 1174 N N . MET A 1 152 ? -4.629 -5.327 22.488 1.00 87.94 152 MET A N 1
ATOM 1175 C CA . MET A 1 152 ? -4.740 -4.436 21.336 1.00 87.94 152 MET A CA 1
ATOM 1176 C C . MET A 1 152 ? -3.456 -3.611 21.159 1.00 87.94 152 MET A C 1
ATOM 1178 O O . MET A 1 152 ? -2.730 -3.342 22.110 1.00 87.94 152 MET A O 1
ATOM 1182 N N . ALA A 1 153 ? -3.142 -3.248 19.914 1.00 86.88 153 ALA A N 1
ATOM 1183 C CA . ALA A 1 153 ? -1.948 -2.479 19.557 1.00 86.88 153 ALA A CA 1
ATOM 1184 C C . ALA A 1 153 ? -2.325 -1.224 18.765 1.00 86.88 153 ALA A C 1
ATOM 1186 O O . ALA A 1 153 ? -3.231 -1.270 17.921 1.00 86.88 153 ALA A O 1
ATOM 1187 N N . VAL A 1 154 ? -1.626 -0.111 19.007 1.00 86.88 154 VAL A N 1
ATOM 1188 C CA . VAL A 1 154 ? -1.895 1.161 18.318 1.00 86.88 154 VAL A CA 1
ATOM 1189 C C . VAL A 1 154 ? -1.334 1.112 16.900 1.00 86.88 154 VAL A C 1
ATOM 1191 O O . VAL A 1 154 ? -0.127 1.076 16.678 1.00 86.88 154 VAL A O 1
ATOM 1194 N N . LYS A 1 155 ? -2.221 1.141 15.910 1.00 83.00 155 LYS A N 1
ATOM 1195 C CA . LYS A 1 155 ? -1.888 1.145 14.484 1.00 83.00 155 LYS A CA 1
ATOM 1196 C C . LYS A 1 155 ? -2.258 2.482 13.856 1.00 83.00 155 LYS A C 1
ATOM 1198 O O . LYS A 1 155 ? -3.183 3.166 14.288 1.00 83.00 155 LYS A O 1
ATOM 1203 N N . ARG A 1 156 ? -1.538 2.860 12.799 1.00 80.38 156 ARG A N 1
ATOM 1204 C CA . ARG A 1 156 ? -1.809 4.067 12.004 1.00 80.38 156 ARG A CA 1
ATOM 1205 C C . ARG A 1 156 ? -2.575 3.691 10.740 1.00 80.38 156 ARG A C 1
ATOM 1207 O O . ARG A 1 156 ? -2.169 2.792 10.011 1.00 80.38 156 ARG A O 1
ATOM 1214 N N . GLY A 1 157 ? -3.687 4.374 10.484 1.00 80.06 157 GLY A N 1
ATOM 1215 C CA . GLY A 1 157 ? -4.490 4.213 9.273 1.00 80.06 157 GLY A CA 1
ATOM 1216 C C . GLY A 1 157 ? -4.818 5.551 8.613 1.00 80.06 157 GLY A C 1
ATOM 1217 O O . GLY A 1 157 ? -4.381 6.612 9.051 1.00 80.06 157 GLY A O 1
ATOM 1218 N N . ARG A 1 158 ? -5.652 5.514 7.565 1.00 77.56 158 ARG A N 1
ATOM 1219 C CA . ARG A 1 158 ? -6.051 6.717 6.805 1.00 77.56 158 ARG A CA 1
ATOM 1220 C C . ARG A 1 158 ? -6.844 7.752 7.614 1.00 77.56 158 ARG A C 1
ATOM 1222 O O . ARG A 1 158 ? -6.910 8.905 7.215 1.00 77.56 158 ARG A O 1
ATOM 1229 N N . TYR A 1 159 ? -7.496 7.317 8.692 1.00 78.50 159 TYR A N 1
ATOM 1230 C CA . TYR A 1 159 ? -8.356 8.147 9.543 1.00 78.50 159 TYR A CA 1
ATOM 1231 C C . TYR A 1 159 ? -7.688 8.499 10.881 1.00 78.50 159 TYR A C 1
ATOM 1233 O O . TYR A 1 159 ? -8.370 8.954 11.792 1.00 78.50 159 TYR A O 1
ATOM 1241 N N . GLY A 1 160 ? -6.375 8.273 11.006 1.00 81.44 160 GLY A N 1
ATOM 1242 C CA . GLY A 1 160 ? -5.620 8.483 12.239 1.00 81.44 160 GLY A CA 1
ATOM 1243 C C . GLY A 1 160 ? -5.200 7.180 12.917 1.00 81.44 160 GLY A C 1
ATOM 1244 O O . GLY A 1 160 ? -5.189 6.108 12.301 1.00 81.44 160 GLY A O 1
ATOM 1245 N N . GLN A 1 161 ? -4.804 7.298 14.183 1.00 85.19 161 GLN A N 1
ATOM 1246 C CA . GLN A 1 161 ? -4.415 6.166 15.020 1.00 85.19 161 GLN A CA 1
ATOM 1247 C C . GLN A 1 161 ? -5.655 5.399 15.497 1.00 85.19 161 GLN A C 1
ATOM 1249 O O . GLN A 1 161 ? -6.714 5.981 15.729 1.00 85.19 161 GLN A O 1
ATOM 1254 N N . PHE A 1 162 ? -5.542 4.081 15.611 1.00 88.38 162 PHE A N 1
ATOM 1255 C CA . PHE A 1 162 ? -6.602 3.208 16.104 1.00 88.38 162 PHE A CA 1
ATOM 1256 C C . PHE A 1 162 ? -5.999 2.010 16.832 1.00 88.38 162 PHE A C 1
ATOM 1258 O O . PHE A 1 162 ? -4.880 1.599 16.540 1.00 88.38 162 PHE A O 1
ATOM 1265 N N . LEU A 1 163 ? -6.753 1.420 17.751 1.00 88.75 163 LEU A N 1
ATOM 1266 C CA . LEU A 1 163 ? -6.378 0.179 18.410 1.00 88.75 163 LEU A CA 1
ATOM 1267 C C . LEU A 1 163 ? -6.863 -0.985 17.563 1.00 88.75 163 LEU A C 1
ATOM 1269 O O . LEU A 1 163 ? -8.059 -1.136 17.323 1.00 88.75 163 LEU A O 1
ATOM 1273 N N . GLY A 1 164 ? -5.934 -1.801 17.081 1.00 88.50 164 GLY A N 1
ATOM 1274 C CA . GLY A 1 164 ? -6.231 -3.026 16.349 1.00 88.50 164 GLY A CA 1
ATOM 1275 C C . GLY A 1 164 ? -5.888 -4.248 17.185 1.00 88.50 164 GLY A C 1
ATOM 1276 O O . GLY A 1 164 ? -4.849 -4.273 17.841 1.00 88.50 164 GLY A O 1
ATOM 1277 N N . CYS A 1 165 ? -6.725 -5.283 17.134 1.00 88.75 165 CYS A N 1
ATOM 1278 C CA . CYS A 1 165 ? -6.400 -6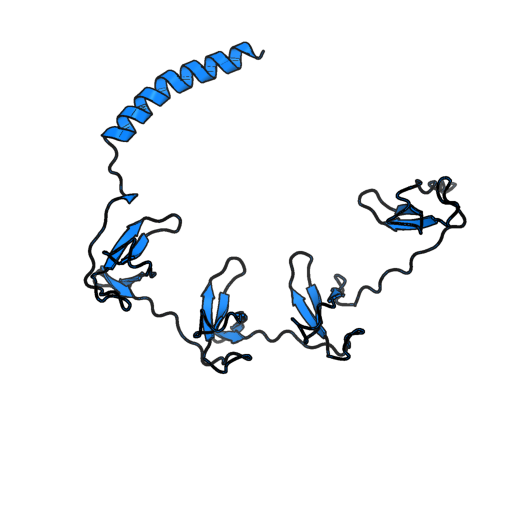.550 17.780 1.00 88.75 165 CYS A CA 1
ATOM 1279 C C . CYS A 1 165 ? -5.070 -7.132 17.247 1.00 88.75 165 CYS A C 1
ATOM 1281 O O . CYS A 1 165 ? -4.797 -7.095 16.040 1.00 88.75 165 CYS A O 1
ATOM 1283 N N . THR A 1 166 ? -4.240 -7.675 18.145 1.00 85.94 166 THR A N 1
ATOM 1284 C CA . THR A 1 166 ? -3.007 -8.406 17.792 1.00 85.94 166 THR A CA 1
ATOM 1285 C C . THR A 1 166 ? -3.295 -9.727 17.081 1.00 85.94 166 THR A C 1
ATOM 1287 O O . THR A 1 166 ? -2.518 -10.141 16.229 1.00 85.94 166 THR A O 1
ATOM 1290 N N . GLY A 1 167 ? -4.453 -10.342 17.338 1.00 81.56 167 GLY A N 1
ATOM 1291 C CA . GLY A 1 167 ? -4.911 -11.577 16.696 1.00 81.56 167 GLY A CA 1
ATOM 1292 C C . GLY A 1 167 ? -5.364 -11.440 15.240 1.00 81.56 167 GLY A C 1
ATOM 1293 O O . GLY A 1 167 ? -6.102 -12.294 14.767 1.00 81.56 167 GLY A O 1
ATOM 1294 N N . TYR A 1 168 ? -4.989 -10.376 14.534 1.00 79.69 168 TYR A N 1
ATOM 1295 C CA . TYR A 1 168 ? -5.258 -10.239 13.102 1.00 79.69 168 TYR A CA 1
ATOM 1296 C C . TYR A 1 168 ? -4.388 -11.237 12.310 1.00 79.69 168 TYR A C 1
ATOM 1298 O O . TYR A 1 168 ? -3.177 -11.277 12.542 1.00 79.69 168 TYR A O 1
ATOM 1306 N N . PRO A 1 169 ? -4.930 -11.999 11.341 1.00 79.88 169 PRO A N 1
ATOM 1307 C CA . PRO A 1 169 ? -6.182 -11.777 10.606 1.00 79.88 169 PRO A CA 1
ATOM 1308 C C . PRO A 1 169 ? -7.447 -12.406 11.207 1.00 79.88 169 PRO A C 1
ATOM 1310 O O . PRO A 1 169 ? -8.539 -12.073 10.739 1.00 79.88 169 PRO A O 1
ATOM 1313 N N . ASP A 1 170 ? -7.313 -13.261 12.220 1.00 84.75 170 ASP A N 1
ATOM 1314 C CA . ASP A 1 170 ? -8.417 -14.049 12.788 1.00 84.75 170 ASP A CA 1
ATOM 1315 C C . ASP A 1 170 ? -9.432 -13.163 13.522 1.00 84.75 170 ASP A C 1
ATOM 1317 O O . ASP A 1 170 ? -10.641 -13.332 13.384 1.00 84.75 170 ASP A O 1
ATOM 1321 N N . CYS A 1 171 ? -8.949 -12.146 14.242 1.00 85.12 171 CYS A N 1
ATOM 1322 C CA . CYS A 1 171 ? -9.776 -11.127 14.877 1.00 85.12 171 CYS A CA 1
ATOM 1323 C C . CYS A 1 171 ? -9.566 -9.758 14.214 1.00 85.12 171 CYS A C 1
ATOM 1325 O O . CYS A 1 171 ? -8.495 -9.153 14.297 1.00 85.12 171 CYS A O 1
ATOM 1327 N N . LYS A 1 172 ? -10.621 -9.241 13.570 1.00 86.69 172 LYS A N 1
ATOM 1328 C CA . LYS A 1 172 ? -10.630 -7.942 12.865 1.00 86.69 172 LYS A CA 1
ATOM 1329 C C . LYS A 1 172 ? -11.175 -6.789 13.715 1.00 86.69 172 LYS A C 1
ATOM 1331 O O . LYS A 1 172 ? -11.505 -5.737 13.170 1.00 86.69 172 LYS A O 1
ATOM 1336 N N . ASN A 1 173 ? -11.291 -6.979 15.030 1.00 87.81 173 ASN A N 1
ATOM 1337 C CA . ASN A 1 173 ? -11.817 -5.950 15.919 1.00 87.81 173 ASN A CA 1
ATOM 1338 C C . ASN A 1 173 ? -10.890 -4.727 15.974 1.00 87.81 173 ASN A C 1
ATOM 1340 O O . ASN A 1 173 ? -9.666 -4.866 16.097 1.00 87.81 173 ASN A O 1
ATOM 1344 N N . ILE A 1 174 ? -11.494 -3.539 15.921 1.00 87.38 174 ILE A N 1
ATOM 1345 C CA . ILE A 1 174 ? -10.802 -2.254 15.987 1.00 87.38 174 ILE A CA 1
ATOM 1346 C C . ILE A 1 174 ? -11.540 -1.291 16.922 1.00 87.38 174 ILE A C 1
ATOM 1348 O O . ILE A 1 174 ? -12.764 -1.184 16.878 1.00 87.38 174 ILE A O 1
ATOM 1352 N N . LYS A 1 175 ? -10.786 -0.538 17.723 1.00 85.81 175 LYS A N 1
ATOM 1353 C CA . LYS A 1 175 ? -11.281 0.566 18.552 1.00 85.81 175 LYS A CA 1
ATOM 1354 C C . LYS A 1 175 ? -10.702 1.883 18.041 1.00 85.81 175 LYS A C 1
ATOM 1356 O O . LYS A 1 175 ? -9.533 1.958 17.663 1.00 85.81 175 LYS A O 1
ATOM 1361 N N . LYS A 1 176 ? -11.529 2.928 17.974 1.00 83.44 176 LYS A N 1
ATOM 1362 C CA . LYS A 1 176 ? -11.100 4.253 17.499 1.00 83.44 176 LYS A CA 1
ATOM 1363 C C . LYS A 1 176 ? -10.405 5.012 18.628 1.00 83.44 176 LYS A C 1
ATOM 1365 O O . LYS A 1 176 ? -10.905 5.014 19.751 1.00 83.44 176 LYS A O 1
ATOM 1370 N N . LEU A 1 177 ? -9.293 5.676 18.314 1.00 80.50 177 LEU A N 1
ATOM 1371 C CA . LEU A 1 177 ? -8.634 6.598 19.237 1.00 80.50 177 LEU A CA 1
ATOM 1372 C C . LEU A 1 177 ? -9.028 8.028 18.884 1.00 80.50 177 LEU A C 1
ATOM 1374 O O . LEU A 1 177 ? -9.091 8.395 17.708 1.00 80.50 177 LEU A O 1
ATOM 1378 N N . GLY A 1 178 ? -9.306 8.825 19.915 1.00 73.56 178 GLY A N 1
ATOM 1379 C CA . GLY A 1 178 ? -9.457 10.268 19.780 1.00 73.56 178 GLY A CA 1
ATOM 1380 C C . GLY A 1 178 ? -8.106 10.940 19.523 1.00 73.56 178 GLY A C 1
ATOM 1381 O O . GLY A 1 178 ? -7.054 10.312 19.639 1.00 73.56 178 GLY A O 1
ATOM 1382 N N . LYS A 1 179 ? -8.123 12.242 19.205 1.00 68.00 179 LYS A N 1
ATOM 1383 C CA . LYS A 1 179 ? -6.889 13.043 19.074 1.00 68.00 179 LYS A CA 1
ATOM 1384 C C . LYS A 1 179 ? -6.049 13.045 20.356 1.00 68.00 179 LYS A C 1
ATOM 1386 O O . LYS A 1 179 ? -4.832 13.123 20.265 1.00 68.00 179 LYS A O 1
ATOM 1391 N N . ASP A 1 180 ? -6.694 12.873 21.506 1.00 66.69 180 ASP A N 1
ATOM 1392 C CA . ASP A 1 180 ? -6.062 12.885 22.829 1.00 66.69 180 ASP A CA 1
ATOM 1393 C C . ASP A 1 180 ? -5.498 11.511 23.242 1.00 66.69 180 ASP A C 1
ATOM 1395 O O . ASP A 1 180 ? -5.215 11.278 24.413 1.00 66.69 180 ASP A O 1
ATOM 1399 N N . GLY A 1 181 ? -5.416 10.547 22.314 1.00 64.25 181 GLY A N 1
ATOM 1400 C CA . GLY A 1 181 ? -4.903 9.197 22.580 1.00 64.25 181 GLY A CA 1
ATOM 1401 C C . GLY A 1 181 ? -5.837 8.294 23.397 1.00 64.25 181 GLY A C 1
ATOM 1402 O O . GLY A 1 181 ? -5.584 7.099 23.507 1.00 64.25 181 GLY A O 1
ATOM 1403 N N . LYS A 1 182 ? -6.948 8.823 23.923 1.00 66.69 182 LYS A N 1
ATOM 1404 C CA . LYS A 1 182 ? -7.962 8.042 24.644 1.00 66.69 182 LYS A CA 1
ATOM 1405 C C . LYS A 1 182 ? -8.901 7.318 23.685 1.00 66.69 182 LYS A C 1
ATOM 1407 O O . LYS A 1 182 ? -9.274 7.844 22.628 1.00 66.69 182 LYS A O 1
ATOM 1412 N N . VAL A 1 183 ? -9.325 6.119 24.074 1.00 64.56 183 VAL A N 1
ATOM 1413 C CA . VAL A 1 183 ? -10.327 5.361 23.328 1.00 64.56 183 VAL A CA 1
ATOM 1414 C C . VAL A 1 183 ? -11.637 6.119 23.334 1.00 64.56 183 VAL A C 1
ATOM 1416 O O . VAL A 1 183 ? -12.211 6.428 24.377 1.00 64.56 183 VAL A O 1
ATOM 1419 N N . THR A 1 184 ? -12.106 6.448 22.134 1.00 63.12 184 THR A N 1
ATOM 1420 C CA . THR A 1 184 ? -13.417 7.060 21.980 1.00 63.12 184 THR A CA 1
ATOM 1421 C C . THR A 1 184 ? -14.428 5.944 22.173 1.00 63.12 184 THR A C 1
ATOM 1423 O O . THR A 1 184 ? -14.685 5.163 21.252 1.00 63.12 184 THR A O 1
ATOM 1426 N N . GLN A 1 185 ? -14.973 5.829 23.383 1.00 60.31 185 GLN A N 1
ATOM 1427 C CA . GLN A 1 185 ? -16.126 4.970 23.607 1.00 60.31 185 GLN A CA 1
ATOM 1428 C C . GLN A 1 185 ? -17.220 5.399 22.623 1.00 60.31 185 GLN A C 1
ATOM 1430 O O . GLN A 1 185 ? -17.395 6.594 22.356 1.00 60.31 185 GLN A O 1
ATOM 1435 N N . LYS A 1 186 ? -17.909 4.425 22.013 1.00 57.97 186 LYS A N 1
ATOM 1436 C CA . LYS A 1 186 ? -19.103 4.708 21.208 1.00 57.97 186 LYS A CA 1
ATOM 1437 C C . LYS A 1 186 ? -20.001 5.585 22.074 1.00 57.97 186 LYS A C 1
ATOM 1439 O O . LYS A 1 186 ? -20.446 5.124 23.118 1.00 57.97 186 LYS A O 1
ATOM 1444 N N . ALA A 1 187 ? -20.218 6.836 21.664 1.00 59.88 187 ALA A N 1
ATOM 1445 C CA . ALA A 1 187 ? -21.170 7.702 22.341 1.00 59.88 187 ALA A CA 1
ATOM 1446 C C . ALA A 1 187 ? -22.493 6.938 22.390 1.00 59.88 187 ALA A C 1
ATOM 1448 O O . ALA A 1 187 ? -23.012 6.553 21.340 1.00 59.88 187 ALA A O 1
ATOM 1449 N N . GLN A 1 188 ? -22.947 6.629 23.601 1.00 63.41 188 GLN A N 1
ATOM 1450 C CA . GLN A 1 188 ? -24.175 5.887 23.820 1.00 63.41 188 GLN A CA 1
ATOM 1451 C C . GLN A 1 188 ? -25.293 6.622 23.081 1.00 63.41 188 GLN A C 1
ATOM 1453 O O . GLN A 1 188 ? -25.399 7.847 23.179 1.00 63.41 188 GLN A O 1
ATOM 1458 N N . GLU A 1 189 ? -26.037 5.899 22.242 1.00 67.00 189 GLU A N 1
ATOM 1459 C CA . GLU A 1 189 ? -27.075 6.509 21.417 1.00 67.00 189 GLU A CA 1
ATOM 1460 C C . GLU A 1 189 ? -28.123 7.119 22.351 1.00 67.00 189 GLU A C 1
ATOM 1462 O O . GLU A 1 189 ? -28.838 6.402 23.046 1.00 67.00 189 GLU A O 1
ATOM 1467 N N . VAL A 1 190 ? -28.169 8.451 22.411 1.00 77.25 190 VAL A N 1
ATOM 1468 C CA . VAL A 1 190 ? -29.168 9.164 23.206 1.00 77.25 190 VAL A CA 1
ATOM 1469 C C . VAL A 1 190 ? -30.498 8.999 22.483 1.00 77.25 190 VAL A C 1
ATOM 1471 O O . VAL A 1 190 ? -30.689 9.542 21.389 1.00 77.25 190 VAL A O 1
ATOM 1474 N N . LEU A 1 191 ? -31.382 8.192 23.063 1.00 77.75 191 LEU A N 1
ATOM 1475 C CA . LEU A 1 191 ? -32.754 8.037 22.596 1.00 77.75 191 LEU A CA 1
ATOM 1476 C C . LEU A 1 191 ? -33.503 9.345 22.867 1.00 77.75 191 LEU A C 1
ATOM 1478 O O . LEU A 1 191 ? -33.372 9.924 23.942 1.00 77.75 191 LEU A O 1
ATOM 1482 N N . SER A 1 192 ? -34.240 9.830 21.872 1.00 80.62 192 SER A N 1
ATOM 1483 C CA . SER A 1 192 ? -35.155 10.958 22.028 1.00 80.62 192 SER A CA 1
ATOM 1484 C C . SER A 1 192 ? -36.559 10.457 22.333 1.00 80.62 192 SER A C 1
ATOM 1486 O O . SER A 1 192 ? -36.937 9.386 21.860 1.00 80.62 192 SER A O 1
ATOM 1488 N N . ASP A 1 193 ? -37.362 11.296 22.978 1.00 80.94 193 ASP A N 1
ATOM 1489 C CA . ASP A 1 193 ? -38.786 11.029 23.218 1.00 80.94 193 ASP A CA 1
ATOM 1490 C C . ASP A 1 193 ? -39.628 11.040 21.926 1.00 80.94 193 ASP A C 1
ATOM 1492 O O . ASP A 1 193 ? -40.783 10.618 21.918 1.00 80.94 193 ASP A O 1
ATOM 1496 N N . GLU A 1 194 ? -39.063 11.504 20.803 1.00 83.25 194 GLU A N 1
ATOM 1497 C CA . GLU A 1 194 ? -39.738 11.471 19.509 1.00 83.25 194 GLU A CA 1
ATOM 1498 C C . GLU A 1 194 ? -39.784 10.060 18.912 1.00 83.25 194 GLU A C 1
ATOM 1500 O O . GLU A 1 194 ? -38.774 9.362 18.760 1.00 83.25 194 GLU A O 1
ATOM 1505 N N . VAL A 1 195 ? -40.985 9.679 18.484 1.00 89.00 195 VAL A N 1
ATOM 1506 C CA . VAL A 1 195 ? -41.254 8.438 17.764 1.00 89.00 195 VAL A CA 1
ATOM 1507 C C . VAL A 1 195 ? -41.172 8.686 16.256 1.00 89.00 195 VAL A C 1
ATOM 1509 O O . VAL A 1 195 ? -41.456 9.774 15.743 1.00 89.00 195 VAL A O 1
ATOM 1512 N N . CYS A 1 196 ? -40.740 7.670 15.517 1.00 87.62 196 CYS A N 1
ATOM 1513 C CA . CYS A 1 196 ? -40.682 7.734 14.069 1.00 87.62 196 CYS A CA 1
ATOM 1514 C C . CYS A 1 196 ? -42.059 7.516 13.427 1.00 87.62 196 CYS A C 1
ATOM 1516 O O . CYS A 1 196 ? -42.685 6.482 13.646 1.00 87.62 196 CYS A O 1
ATOM 1518 N N . ASP A 1 197 ? -42.444 8.412 12.518 1.00 87.69 197 ASP A N 1
ATOM 1519 C CA . ASP A 1 197 ? -43.765 8.398 11.865 1.00 87.69 197 ASP A CA 1
ATOM 1520 C C . ASP A 1 197 ? -44.001 7.196 10.935 1.00 87.69 197 ASP A C 1
ATOM 1522 O O . ASP A 1 197 ? -45.138 6.861 10.635 1.00 87.69 197 ASP A O 1
ATOM 1526 N N . LEU A 1 198 ? -42.929 6.550 10.459 1.00 87.06 198 LEU A N 1
ATOM 1527 C CA . LEU A 1 198 ? -43.021 5.415 9.529 1.00 87.06 198 LEU A CA 1
ATOM 1528 C C . LEU A 1 198 ? -42.960 4.061 10.238 1.00 87.06 198 LEU A C 1
ATOM 1530 O O . LEU A 1 198 ? -43.620 3.117 9.823 1.00 87.06 198 LEU A O 1
ATOM 1534 N N . CYS A 1 199 ? -42.105 3.945 11.261 1.00 88.56 199 CYS A N 1
ATOM 1535 C CA . CYS A 1 199 ? -41.778 2.666 11.902 1.00 88.56 199 CYS A CA 1
ATOM 1536 C C . CYS A 1 199 ? -42.404 2.522 13.302 1.00 88.56 199 CYS A C 1
ATOM 1538 O O . CYS A 1 199 ? -42.378 1.426 13.850 1.00 88.56 199 CYS A O 1
ATOM 1540 N N . GLY A 1 200 ? -42.871 3.611 13.928 1.00 85.62 200 GLY A N 1
ATOM 1541 C CA . GLY A 1 200 ? -43.339 3.616 15.321 1.00 85.62 200 GLY A CA 1
ATOM 1542 C C . GLY A 1 200 ? -42.245 3.358 16.369 1.00 85.62 200 GLY A C 1
ATOM 1543 O O . GLY A 1 200 ? -42.522 3.354 17.563 1.00 85.62 200 GLY A O 1
ATOM 1544 N N . LYS A 1 201 ? -40.989 3.139 15.953 1.00 89.06 201 LYS A N 1
ATOM 1545 C CA . LYS A 1 201 ? -39.848 2.925 16.856 1.00 89.06 201 LYS A CA 1
ATOM 1546 C C . LYS A 1 201 ? -39.311 4.275 17.362 1.00 89.06 201 LYS A C 1
ATOM 1548 O O . LYS A 1 201 ? -39.412 5.270 16.631 1.00 89.06 201 LYS A O 1
ATOM 1553 N N . PRO A 1 202 ? -38.699 4.324 18.560 1.00 89.25 202 PRO A N 1
ATOM 1554 C CA . PRO A 1 202 ? -38.086 5.545 19.073 1.00 89.25 202 PRO A CA 1
ATOM 1555 C C . PRO A 1 202 ? -36.969 6.026 18.146 1.00 89.25 202 PRO A C 1
ATOM 1557 O O . PRO A 1 202 ? -36.298 5.226 17.476 1.00 89.25 202 PRO A O 1
ATOM 1560 N N . MET A 1 203 ? -36.775 7.339 18.086 1.00 89.50 203 MET A N 1
ATOM 1561 C CA . MET A 1 203 ? -35.685 7.949 17.334 1.00 89.50 203 MET A CA 1
ATOM 1562 C C . MET A 1 203 ? -34.472 8.186 18.241 1.00 89.50 203 MET A C 1
ATOM 1564 O O . MET A 1 203 ? -34.602 8.398 19.440 1.00 89.50 203 MET A O 1
ATOM 1568 N N . ALA A 1 204 ? -33.270 8.112 17.671 1.00 89.50 204 ALA A N 1
ATOM 1569 C CA . ALA A 1 204 ? -32.009 8.341 18.373 1.00 89.50 204 ALA A CA 1
ATOM 1570 C C . ALA A 1 204 ? -31.262 9.535 17.772 1.00 89.50 204 ALA A C 1
ATOM 1572 O O . ALA A 1 204 ? -31.253 9.721 16.550 1.00 89.50 204 ALA A O 1
ATOM 1573 N N . VAL A 1 205 ? -30.588 10.316 18.618 1.00 88.88 205 VAL A N 1
ATOM 1574 C CA . VAL A 1 205 ? -29.752 11.446 18.199 1.00 88.88 205 VAL A CA 1
ATOM 1575 C C . VAL A 1 205 ? -28.456 10.926 17.577 1.00 88.88 205 VAL A C 1
ATOM 1577 O O . VAL A 1 205 ? -27.584 10.378 18.250 1.00 88.88 205 VAL A O 1
ATOM 1580 N N . LYS A 1 206 ? -28.298 11.134 16.270 1.00 86.69 206 LYS A N 1
ATOM 1581 C CA . LYS A 1 206 ? -27.113 10.758 15.490 1.00 86.69 206 LYS A CA 1
ATOM 1582 C C . LYS A 1 206 ? -26.374 12.002 15.002 1.00 86.69 206 LYS A C 1
ATOM 1584 O O . LYS A 1 206 ? -26.957 13.063 14.800 1.00 86.69 206 LYS A O 1
ATOM 1589 N N . ARG A 1 207 ? -25.056 11.884 14.807 1.00 83.75 207 ARG A N 1
ATOM 1590 C CA . ARG A 1 207 ? -24.197 12.953 14.265 1.00 83.75 207 ARG A CA 1
ATOM 1591 C C . ARG A 1 207 ? -23.868 12.675 12.800 1.00 83.75 207 ARG A C 1
ATOM 1593 O O . ARG A 1 207 ? -23.303 11.632 12.482 1.00 83.75 207 ARG A O 1
ATOM 1600 N N . GLY A 1 208 ? -24.206 13.613 11.920 1.00 82.75 208 GLY A N 1
ATOM 1601 C CA . GLY A 1 208 ? -23.882 13.582 10.493 1.00 82.75 208 GLY A CA 1
ATOM 1602 C C . GLY A 1 208 ? -22.992 14.752 10.069 1.00 82.75 208 GLY A C 1
ATOM 1603 O O . GLY A 1 208 ? -22.513 15.523 10.897 1.00 82.75 208 GLY A O 1
ATOM 1604 N N . ARG A 1 209 ? -22.798 14.916 8.751 1.00 82.25 209 ARG A N 1
ATOM 1605 C CA . ARG A 1 209 ? -22.020 16.034 8.174 1.00 82.25 209 ARG A CA 1
ATOM 1606 C C . ARG A 1 209 ? -22.605 17.406 8.531 1.00 82.25 209 ARG A C 1
ATOM 1608 O O . ARG A 1 209 ? -21.855 18.351 8.724 1.00 82.25 209 ARG A O 1
ATOM 1615 N N . TYR A 1 210 ? -23.930 17.500 8.597 1.00 83.56 210 TYR A N 1
ATOM 1616 C CA . TYR A 1 210 ? -24.666 18.753 8.798 1.00 83.56 210 TYR A CA 1
ATOM 1617 C C . TYR A 1 210 ? -25.039 19.014 10.268 1.00 83.56 210 TYR A C 1
ATOM 1619 O O . TYR A 1 210 ? -25.864 19.880 10.542 1.00 83.56 210 TYR A O 1
ATOM 1627 N N . GLY A 1 211 ? -24.455 18.266 11.210 1.00 85.31 211 GLY A N 1
ATOM 1628 C CA . GLY A 1 211 ? -24.764 18.361 12.638 1.00 85.31 211 GLY A CA 1
ATOM 1629 C C . GLY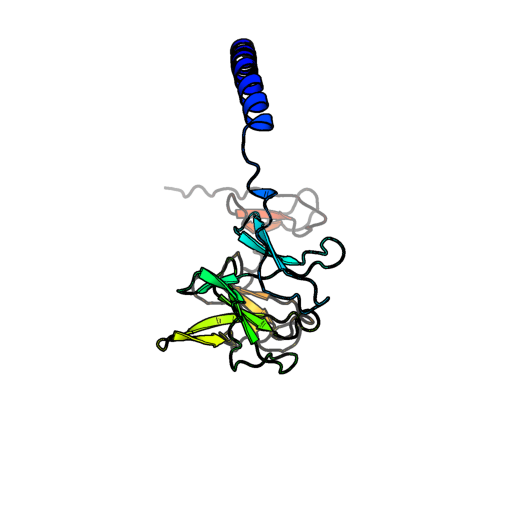 A 1 211 ? -25.568 17.172 13.167 1.00 85.31 211 GLY A C 1
ATOM 1630 O O . GLY A 1 211 ? -25.545 16.079 12.592 1.00 85.31 211 GLY A O 1
ATOM 1631 N N . GLN A 1 212 ? -26.228 17.373 14.308 1.00 88.38 212 GLN A N 1
ATOM 1632 C CA . GLN A 1 212 ? -27.046 16.354 14.971 1.00 88.38 212 GLN A CA 1
ATOM 1633 C C . GLN A 1 212 ? -28.438 16.253 14.326 1.00 88.38 212 GLN A C 1
ATOM 1635 O O . GLN A 1 212 ? -29.020 17.263 13.935 1.00 88.38 212 GLN A O 1
ATOM 1640 N N . PHE A 1 213 ? -28.966 15.036 14.210 1.00 91.12 213 PHE A N 1
ATOM 1641 C CA . PHE A 1 213 ? -30.299 14.744 13.680 1.00 91.12 213 PHE A CA 1
ATOM 1642 C C . PHE A 1 213 ? -30.917 13.545 14.409 1.00 91.12 213 PHE A C 1
ATOM 1644 O O . PHE A 1 213 ? -30.196 12.749 15.006 1.00 91.12 213 PHE A O 1
ATOM 1651 N N . LEU A 1 214 ? -32.238 13.398 14.343 1.00 90.75 214 LEU A N 1
ATOM 1652 C CA . LEU A 1 214 ? -32.950 12.232 14.863 1.00 90.75 214 LEU A CA 1
ATOM 1653 C C . LEU A 1 214 ? -33.055 11.173 13.764 1.00 90.75 214 LEU A C 1
ATOM 1655 O O . LEU A 1 214 ? -33.523 11.475 12.669 1.00 90.75 214 LEU A O 1
ATOM 1659 N N . GLY A 1 215 ? -32.646 9.933 14.028 1.00 90.94 215 GLY A N 1
ATOM 1660 C CA . GLY A 1 215 ? -32.830 8.801 13.105 1.00 90.94 215 GLY A CA 1
ATOM 1661 C C . GLY A 1 215 ? -33.595 7.642 13.749 1.00 90.94 215 GLY A C 1
ATOM 1662 O O . GLY A 1 215 ? -33.352 7.357 14.919 1.00 90.94 215 GLY A O 1
ATOM 1663 N N . CYS A 1 216 ? -34.485 6.954 13.008 1.00 90.75 216 CYS A N 1
ATOM 1664 C CA . CYS A 1 216 ? -35.195 5.759 13.527 1.00 90.75 216 CYS A CA 1
ATOM 1665 C C . CYS A 1 216 ? -34.166 4.710 14.006 1.00 90.75 216 CYS A C 1
ATOM 1667 O O . CYS A 1 216 ? -33.171 4.420 13.329 1.00 90.75 216 CYS A O 1
ATOM 1669 N N . THR A 1 217 ? -34.407 4.139 15.190 1.00 90.12 217 THR A N 1
ATOM 1670 C CA . THR A 1 217 ? -33.619 3.023 15.755 1.00 90.12 217 THR A CA 1
ATOM 1671 C C . THR A 1 217 ? -33.725 1.754 14.912 1.00 90.12 217 THR A C 1
ATOM 1673 O O . THR A 1 217 ? -32.801 0.951 14.885 1.00 90.12 217 THR A O 1
ATOM 1676 N N . GLY A 1 218 ? -34.801 1.613 14.133 1.00 85.56 218 GLY A N 1
ATOM 1677 C CA . GLY A 1 218 ? -35.007 0.533 13.166 1.00 85.56 218 GLY A CA 1
ATOM 1678 C C . GLY A 1 218 ? -34.120 0.578 11.919 1.00 85.56 218 GLY A C 1
ATOM 1679 O O . GLY A 1 218 ? -34.449 -0.082 10.941 1.00 85.56 218 GLY A O 1
ATOM 1680 N N . TYR A 1 219 ? -33.037 1.355 11.896 1.00 83.69 219 TYR A N 1
ATOM 1681 C CA . TYR A 1 219 ? -32.055 1.304 10.811 1.00 83.69 219 TYR A CA 1
ATOM 1682 C C . TYR A 1 219 ? -31.322 -0.051 10.839 1.00 83.69 219 TYR A C 1
ATOM 1684 O O . TYR A 1 219 ? -30.824 -0.426 11.900 1.00 83.69 219 TYR A O 1
ATOM 1692 N N . PRO A 1 220 ? -31.183 -0.778 9.713 1.00 83.94 220 PRO A N 1
ATOM 1693 C CA . PRO A 1 220 ? -31.295 -0.315 8.325 1.00 83.94 220 PRO A CA 1
ATOM 1694 C C . PRO A 1 220 ? -32.676 -0.451 7.654 1.00 83.94 220 PRO A C 1
ATOM 1696 O O . PRO A 1 220 ? -32.822 0.035 6.531 1.00 83.94 220 PRO A O 1
ATOM 1699 N N . GLU A 1 221 ? -33.669 -1.062 8.305 1.00 88.38 221 GLU A N 1
ATOM 1700 C CA . GLU A 1 221 ? -35.010 -1.304 7.739 1.00 88.38 221 GLU A CA 1
ATOM 1701 C C . GLU A 1 221 ? -35.828 -0.016 7.577 1.00 88.38 221 GLU A C 1
ATOM 1703 O O . GLU A 1 221 ? -36.478 0.192 6.557 1.00 88.38 221 GLU A O 1
ATOM 1708 N N . CYS A 1 222 ? -35.740 0.897 8.548 1.00 86.50 222 CYS A N 1
ATOM 1709 C CA . CYS A 1 222 ? -36.339 2.224 8.469 1.00 86.50 222 CYS A CA 1
ATOM 1710 C C . CYS A 1 222 ? -35.250 3.302 8.432 1.00 86.50 222 CYS A C 1
ATOM 1712 O O . CYS A 1 222 ? -34.505 3.502 9.393 1.00 86.50 222 CYS A O 1
ATOM 1714 N N . LYS A 1 223 ? -35.178 4.021 7.307 1.00 89.12 223 LYS A N 1
ATOM 1715 C CA . LYS A 1 223 ? -34.201 5.096 7.048 1.00 89.12 223 LYS A CA 1
ATOM 1716 C C . LYS A 1 223 ? -34.745 6.499 7.344 1.00 89.12 223 LYS A C 1
ATOM 1718 O O . LYS A 1 223 ? -34.148 7.479 6.903 1.00 89.12 223 LYS A O 1
ATOM 1723 N N . ASN A 1 224 ? -35.867 6.606 8.058 1.00 90.19 224 ASN A N 1
ATOM 1724 C CA . ASN A 1 224 ? -36.472 7.900 8.364 1.00 90.19 224 ASN A CA 1
ATOM 1725 C C . ASN A 1 224 ? -35.562 8.754 9.262 1.00 90.19 224 A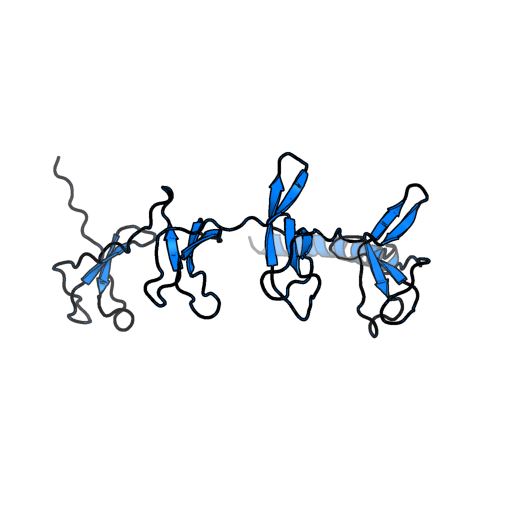SN A C 1
ATOM 1727 O O . ASN A 1 224 ? -34.971 8.247 10.224 1.00 90.19 224 ASN A O 1
ATOM 1731 N N . ILE A 1 225 ? -35.502 10.051 8.961 1.00 90.12 225 ILE A N 1
ATOM 1732 C CA . ILE A 1 225 ? -34.721 11.049 9.691 1.00 90.12 225 ILE A CA 1
ATOM 1733 C C . ILE A 1 225 ? -35.560 12.306 9.945 1.00 90.12 225 ILE A C 1
ATOM 1735 O O . ILE A 1 225 ? -36.280 12.767 9.064 1.00 90.12 225 ILE A O 1
ATOM 1739 N N . LYS A 1 226 ? -35.423 12.893 11.135 1.00 87.25 226 LYS A N 1
ATOM 1740 C CA . LYS A 1 226 ? -36.017 14.181 11.512 1.00 87.25 226 LYS A CA 1
ATOM 1741 C C . LYS A 1 226 ? -34.920 15.166 11.913 1.00 87.25 226 LYS A C 1
ATOM 1743 O O . LYS A 1 226 ? -33.858 14.784 12.412 1.00 87.25 226 LYS A O 1
ATOM 1748 N N . LYS A 1 227 ? -35.157 16.455 11.667 1.00 87.12 227 LYS A N 1
ATOM 1749 C CA . LYS A 1 227 ? -34.266 17.528 12.127 1.00 87.12 227 LYS A CA 1
ATOM 1750 C C . LYS A 1 227 ? -34.576 17.822 13.590 1.00 87.12 227 LYS A C 1
ATOM 1752 O O . LYS A 1 227 ? -35.740 17.962 13.935 1.00 87.12 227 LYS A O 1
ATOM 1757 N N . ILE A 1 228 ? -33.544 17.965 14.417 1.00 84.31 228 ILE A N 1
ATOM 1758 C CA . ILE A 1 228 ? -33.724 18.407 15.804 1.00 84.31 228 ILE A CA 1
ATOM 1759 C C . ILE A 1 228 ? -34.122 19.891 15.768 1.00 84.31 228 ILE A C 1
ATOM 1761 O O . ILE A 1 228 ? -33.402 20.679 15.136 1.00 84.31 228 ILE A O 1
ATOM 1765 N N . PRO A 1 229 ? -35.243 20.296 16.393 1.00 75.69 229 PRO A N 1
ATOM 1766 C CA . PRO A 1 229 ? -35.614 21.700 16.465 1.00 75.69 229 PRO A CA 1
ATOM 1767 C C . PRO A 1 229 ? -34.522 22.464 17.218 1.00 75.69 229 PRO A C 1
ATOM 1769 O O . PRO A 1 229 ? -34.101 22.080 18.310 1.00 75.69 229 PRO A O 1
ATOM 1772 N N . ARG A 1 230 ? -34.023 23.553 16.625 1.00 69.19 230 ARG A N 1
ATOM 1773 C CA . ARG A 1 230 ? -33.126 24.463 17.340 1.00 69.19 230 ARG A CA 1
ATOM 1774 C C . ARG A 1 230 ? -33.960 25.127 18.429 1.00 69.19 230 ARG A C 1
ATOM 1776 O O . ARG A 1 230 ? -34.843 25.912 18.092 1.00 69.19 230 ARG A O 1
ATOM 1783 N N . LYS A 1 231 ? -33.691 24.839 19.707 1.00 61.97 231 LYS A N 1
ATOM 1784 C CA . LYS A 1 231 ? -34.136 25.745 20.771 1.00 61.97 231 LYS A CA 1
ATOM 1785 C C . LYS A 1 231 ? -33.523 27.105 20.435 1.00 61.97 231 LYS A C 1
ATOM 1787 O O . LYS A 1 231 ? -32.299 27.212 20.369 1.00 61.97 231 LYS A O 1
ATOM 1792 N N . LYS A 1 232 ? -34.357 28.099 20.114 1.00 50.66 232 LYS A N 1
ATOM 1793 C CA . LYS A 1 232 ? -33.921 29.493 20.190 1.00 50.66 232 LYS A CA 1
ATOM 1794 C C . LYS A 1 232 ? -33.531 29.669 21.654 1.00 50.66 232 LYS A C 1
ATOM 1796 O O . LYS A 1 232 ? -34.362 29.433 22.521 1.00 50.66 232 LYS A O 1
ATOM 1801 N N . SER A 1 233 ? -32.252 29.895 21.924 1.00 48.09 233 SER A N 1
ATOM 1802 C CA . SER A 1 233 ? -31.859 30.441 23.214 1.00 48.09 233 SER A CA 1
ATOM 1803 C C . SER A 1 233 ? -32.573 31.782 23.306 1.00 48.09 233 SER A C 1
ATOM 1805 O O . SER A 1 233 ? -32.322 32.646 22.463 1.00 48.09 233 SER A O 1
ATOM 1807 N N . ASP A 1 234 ? -33.536 31.880 24.215 1.00 49.56 234 ASP A N 1
ATOM 1808 C CA . ASP A 1 234 ? -34.090 33.165 24.618 1.00 49.56 234 ASP A CA 1
ATOM 1809 C C . ASP A 1 234 ? -32.932 34.063 25.095 1.00 49.56 234 ASP A C 1
ATOM 1811 O O . ASP A 1 234 ? -31.940 33.545 25.616 1.00 49.56 234 ASP A O 1
ATOM 1815 N N . GLU A 1 235 ? -33.063 35.355 24.778 1.00 39.31 235 GLU A N 1
ATOM 1816 C CA . GLU A 1 235 ? -32.189 36.512 25.068 1.00 39.31 235 GLU A CA 1
ATOM 1817 C C . GLU A 1 235 ? -31.089 36.359 26.131 1.00 39.31 235 GLU A C 1
ATOM 1819 O O . GLU A 1 235 ? -31.388 35.981 27.287 1.00 39.31 235 GLU A O 1
#

Mean predicted aligned error: 15.33 Å

Nearest PDB structures (foldseek):
  4rul-assembly1_A  TM=2.680E-01  e=1.553E-09  Escherichia coli DH1
  2i2l-assembly2_C-2  TM=2.178E-01  e=5.881E+00  Bacillus subtilis

pLDDT: mean 80.24, std 9.54, range [39.31, 93.5]

Radius of gyration: 29.89 Å; Cα contacts (8 Å, |Δi|>4): 362; chains: 1; bounding box: 77×54×67 Å

Secondary structure (DSSP, 8-state):
-HHHHHHHHHHHHHHHHHHHHHHHHHS--GGG--EEEEEEPTTT-PEEEEEEETTEEEEEETTTTT---EE-EEE-TTS-EEE--PPEEEEEPTTT-PEEEEEEETTEEEEEETTTTT---EEEEEE-TTS-EEE-PPPEEEEEPTTT-PEEEEEEETTEEEEEETTTTT---EEEBPTTSSB-------EEEEEPTTT-SEEEEEEETTEEEEEETTTTT---EEEPP------

Solvent-accessible surface area (backbone atoms only — not comparable to full-atom values): 14232 Å² total; per-residue (Å²): 116,74,69,62,58,55,50,54,50,52,59,49,48,58,57,47,50,56,52,50,54,49,44,72,74,70,54,80,62,65,63,75,46,67,50,79,48,95,48,62,31,94,89,74,68,39,49,23,24,37,37,51,55,97,92,42,74,33,37,30,34,64,58,54,83,83,41,83,56,68,45,64,65,45,69,48,101,83,69,46,80,42,75,64,75,68,62,68,45,92,52,58,31,95,88,76,63,44,44,18,27,64,41,83,51,99,90,44,55,26,32,32,33,63,55,56,86,84,38,83,56,72,45,52,44,41,72,46,99,87,68,49,79,40,75,56,76,57,59,71,44,94,53,60,30,93,88,74,70,40,49,18,24,53,42,82,54,100,90,45,55,26,35,32,34,64,54,54,85,85,40,82,57,71,47,52,40,42,99,84,72,46,74,54,68,79,76,74,73,48,69,45,95,51,62,29,96,88,73,71,37,49,16,24,57,42,79,56,97,92,43,71,28,32,31,32,64,54,54,87,85,36,82,55,72,46,79,63,81,77,77,76,78,75,134